Protein AF-A0A9N7UI93-F1 (afdb_monomer_lite)

Foldseek 3Di:
DVLVVLVVVLVVLVVCLDPVVVVVVVVVVVVVCVVVVHDDPVRPPDPPDPPDDDPPVCPPPDDPDDDDDPDDVVVVVNVVSNVVSVVVSVVSCVVPVVPVLLVQLVLCCDPVHPNPLVLVSVLSVCVVVVVPDDNVVSNVVSVVVVVVVVVVVVVDPDDDDDVVVVVVVVVVCVVVVPDPPPDDDDDDDD

Radius of gyration: 32.62 Å; chains: 1; bounding box: 68×48×114 Å

pLDDT: mean 74.88, std 15.25, range [38.66, 95.06]

Sequence (190 aa):
MASNLIRSTKAQLEKMRSDKEYQDTLSRAKAFSTELGLPSSDTAPLRPARARSVSKALAGFIVGSSSGQRQTGDDQEKRLYFETLDRFISELDRRFTDNDELLNAIQAFDCSSPHFMDVVKMEQFAQLYDELIDTTLLSSQCHTAKAFLELEMKEDVEEEKNIMLALTRLKTMSVAFSESQDLPADHHER

Secondary structure (DSSP, 8-state):
-HHHHHHHHHHHHHHHSSHHHHHHHHHHHHHHHHHTTPPPTTTS--PPPPP-PPPGGGTTS-----TT-PPPHHHHHHHHHHHHHHHHHHHHHHHHTS-HHHHHHHTTT-TTSTTTT-HHHHHHHHHTTTTT--HHHHHHHHHHHHHHHHHHHHH-SSS---HHHHHHHHHHTGGGSS----PPP-----

Structure (mmCIF, N/CA/C/O backbone):
data_AF-A0A9N7UI93-F1
#
_entry.id   AF-A0A9N7UI93-F1
#
loop_
_atom_site.group_PDB
_atom_site.id
_atom_site.type_symbol
_atom_site.label_atom_id
_atom_site.label_alt_id
_atom_site.label_comp_id
_atom_site.label_asym_id
_atom_site.label_entity_id
_atom_site.label_seq_id
_atom_site.pdbx_PDB_ins_code
_atom_site.Cartn_x
_atom_site.Cartn_y
_atom_site.Cartn_z
_atom_site.occupancy
_atom_site.B_iso_or_equiv
_atom_site.auth_seq_id
_atom_site.auth_comp_id
_atom_site.auth_asym_id
_atom_site.auth_atom_id
_atom_site.pdbx_PDB_model_num
ATOM 1 N N . MET A 1 1 ? -0.613 4.690 16.195 1.00 58.19 1 MET A N 1
ATOM 2 C CA . MET A 1 1 ? 0.731 4.879 15.560 1.00 58.19 1 MET A CA 1
ATOM 3 C C . MET A 1 1 ? 0.945 4.154 14.211 1.00 58.19 1 MET A C 1
ATOM 5 O O . MET A 1 1 ? 1.480 4.768 13.293 1.00 58.19 1 MET A O 1
ATOM 9 N N . ALA A 1 2 ? 0.553 2.880 14.053 1.00 65.62 2 ALA A N 1
ATOM 10 C CA . ALA A 1 2 ? 0.852 2.077 12.851 1.00 65.62 2 ALA A CA 1
ATOM 11 C C . ALA A 1 2 ? 0.195 2.577 11.543 1.00 65.62 2 ALA A C 1
ATOM 13 O O . ALA A 1 2 ? 0.816 2.540 10.484 1.00 65.62 2 ALA A O 1
ATOM 14 N N . SER A 1 3 ? -1.026 3.115 11.612 1.00 70.81 3 SER A N 1
ATOM 15 C CA . SER A 1 3 ? -1.736 3.682 10.453 1.00 70.81 3 SER A CA 1
ATOM 16 C C . SER A 1 3 ? -1.005 4.879 9.832 1.00 70.81 3 SER A C 1
ATOM 18 O O . SER A 1 3 ? -0.915 4.994 8.610 1.00 70.81 3 SER A O 1
ATOM 20 N N . ASN A 1 4 ? -0.425 5.748 10.664 1.00 78.56 4 ASN A N 1
ATOM 21 C CA . ASN A 1 4 ? 0.356 6.900 10.210 1.00 78.56 4 ASN A CA 1
ATOM 22 C C . ASN A 1 4 ? 1.651 6.468 9.520 1.00 78.56 4 ASN A C 1
ATOM 24 O O . ASN A 1 4 ? 2.049 7.079 8.530 1.00 78.56 4 ASN A O 1
ATOM 28 N N . LEU A 1 5 ? 2.281 5.396 10.010 1.00 84.44 5 LEU A N 1
ATOM 29 C CA . LEU A 1 5 ? 3.461 4.822 9.375 1.00 84.44 5 LEU A CA 1
ATOM 30 C C . LEU A 1 5 ? 3.124 4.309 7.971 1.00 84.44 5 LEU A C 1
ATOM 32 O O . LEU A 1 5 ? 3.792 4.694 7.020 1.00 84.44 5 LEU A O 1
ATOM 36 N N . ILE A 1 6 ? 2.043 3.535 7.826 1.00 84.31 6 ILE A N 1
ATOM 37 C CA . ILE A 1 6 ? 1.585 3.008 6.529 1.00 84.31 6 ILE A CA 1
ATOM 38 C C . ILE A 1 6 ? 1.304 4.146 5.538 1.00 84.31 6 ILE A C 1
ATOM 40 O O . ILE A 1 6 ? 1.771 4.105 4.399 1.00 84.31 6 ILE A O 1
ATOM 44 N N . ARG A 1 7 ? 0.598 5.196 5.980 1.00 83.56 7 ARG A N 1
ATOM 45 C CA . ARG A 1 7 ? 0.308 6.382 5.155 1.00 83.56 7 ARG A CA 1
ATOM 46 C C . ARG A 1 7 ? 1.584 7.109 4.729 1.00 83.56 7 ARG A C 1
ATOM 48 O O . ARG A 1 7 ? 1.712 7.478 3.565 1.00 83.56 7 ARG A O 1
ATOM 55 N N . SER A 1 8 ? 2.537 7.274 5.646 1.00 89.50 8 SER A N 1
ATOM 56 C CA . SER A 1 8 ? 3.836 7.891 5.357 1.00 89.50 8 SER A CA 1
ATOM 57 C C . SER A 1 8 ? 4.648 7.067 4.351 1.00 89.50 8 SER A C 1
ATOM 59 O O . SER A 1 8 ? 5.147 7.604 3.363 1.00 89.50 8 SER A O 1
ATOM 61 N N . THR A 1 9 ? 4.713 5.745 4.538 1.00 91.38 9 THR A N 1
ATOM 62 C CA . THR A 1 9 ? 5.396 4.827 3.617 1.00 91.38 9 THR A CA 1
ATOM 63 C C . THR A 1 9 ? 4.768 4.855 2.226 1.00 91.38 9 THR A C 1
ATOM 65 O O . THR A 1 9 ? 5.495 4.932 1.237 1.00 91.38 9 THR A O 1
ATOM 68 N N . LYS A 1 10 ? 3.432 4.858 2.131 1.00 91.56 10 LYS A N 1
ATOM 69 C CA . LYS A 1 10 ? 2.727 5.001 0.851 1.00 91.56 10 LYS A CA 1
ATOM 70 C C . LYS A 1 10 ? 3.102 6.311 0.153 1.00 91.56 10 LYS A C 1
ATOM 72 O O . LYS A 1 10 ? 3.530 6.279 -0.996 1.00 91.56 10 LYS A O 1
ATOM 77 N N . ALA A 1 11 ? 3.030 7.439 0.861 1.00 92.00 11 ALA A N 1
ATOM 78 C CA . ALA A 1 11 ? 3.384 8.747 0.306 1.00 92.00 11 ALA A CA 1
ATOM 79 C C . ALA A 1 11 ? 4.848 8.804 -0.172 1.00 92.00 11 ALA A C 1
ATOM 81 O O . ALA A 1 11 ? 5.165 9.428 -1.186 1.00 92.00 11 ALA A O 1
ATOM 82 N N . GLN A 1 12 ? 5.758 8.125 0.532 1.00 94.38 12 GLN A N 1
ATOM 83 C CA . GLN A 1 12 ? 7.150 8.013 0.109 1.00 94.38 12 GLN A CA 1
ATOM 84 C C . GLN A 1 12 ? 7.297 7.200 -1.186 1.00 94.38 12 GLN A C 1
ATOM 86 O O . GLN A 1 12 ? 8.027 7.628 -2.079 1.00 94.38 12 GLN A O 1
ATOM 91 N N . LEU A 1 13 ? 6.599 6.069 -1.317 1.00 93.50 13 LEU A N 1
ATOM 92 C CA . LEU A 1 13 ? 6.611 5.258 -2.541 1.00 93.50 13 LEU A CA 1
ATOM 93 C C . LEU A 1 13 ? 6.019 6.018 -3.736 1.00 93.50 13 LEU A C 1
ATOM 95 O O . LEU A 1 13 ? 6.573 5.970 -4.833 1.00 93.50 13 LEU A O 1
ATOM 99 N N . GLU A 1 14 ? 4.949 6.782 -3.519 1.00 93.38 14 GLU A N 1
ATOM 100 C CA . GLU A 1 14 ? 4.367 7.661 -4.539 1.00 93.38 14 GLU A CA 1
ATOM 101 C C . GLU A 1 14 ? 5.346 8.758 -4.972 1.00 93.38 14 GLU A C 1
ATOM 103 O O . GLU A 1 14 ? 5.490 9.028 -6.163 1.00 93.38 14 GLU A O 1
ATOM 108 N N . LYS A 1 15 ? 6.090 9.351 -4.030 1.00 94.75 15 LYS A N 1
ATOM 109 C CA . LYS A 1 15 ? 7.145 10.324 -4.347 1.00 94.75 15 LYS A CA 1
ATOM 110 C C . LYS A 1 15 ? 8.267 9.698 -5.186 1.00 94.75 15 LYS A C 1
ATOM 112 O O . LYS A 1 15 ? 8.751 10.322 -6.134 1.00 94.75 15 LYS A O 1
ATOM 117 N N . MET A 1 16 ? 8.669 8.471 -4.847 1.00 93.31 16 MET A N 1
ATOM 118 C CA . MET A 1 16 ? 9.682 7.709 -5.589 1.00 93.31 16 MET A CA 1
ATOM 119 C C . MET A 1 16 ? 9.246 7.403 -7.024 1.00 93.31 16 MET A C 1
ATOM 121 O O . MET A 1 16 ? 10.090 7.244 -7.904 1.00 93.31 16 MET A O 1
ATOM 125 N N . ARG A 1 17 ? 7.938 7.396 -7.297 1.00 92.25 17 ARG A N 1
ATOM 126 C CA . ARG A 1 17 ? 7.369 7.253 -8.639 1.00 92.25 17 ARG A CA 1
ATOM 127 C C . ARG A 1 17 ? 7.505 8.538 -9.470 1.00 92.25 17 ARG A C 1
ATOM 129 O O . ARG A 1 17 ? 6.541 9.049 -10.038 1.00 92.25 17 ARG A O 1
ATOM 136 N N . SER A 1 18 ? 8.720 9.069 -9.563 1.00 93.62 18 SER A N 1
ATOM 137 C CA . SER A 1 18 ? 9.061 10.203 -10.415 1.00 93.62 18 SER A CA 1
ATOM 138 C C . SER A 1 18 ? 10.347 9.936 -11.184 1.00 93.62 18 SER A C 1
ATOM 140 O O . SER A 1 18 ? 11.256 9.256 -10.708 1.00 93.62 18 SER A O 1
ATOM 142 N N . ASP A 1 19 ? 10.449 10.519 -12.377 1.00 91.56 19 ASP A N 1
ATOM 143 C CA . ASP A 1 19 ? 11.644 10.388 -13.213 1.00 91.56 19 ASP A CA 1
ATOM 144 C C . ASP A 1 19 ? 12.902 10.900 -12.505 1.00 91.56 19 ASP A C 1
ATOM 146 O O . ASP A 1 19 ? 13.981 10.339 -12.674 1.00 91.56 19 ASP A O 1
ATOM 150 N N . LYS A 1 20 ? 12.760 11.932 -11.666 1.00 93.62 20 LYS A N 1
ATOM 151 C CA . LYS A 1 20 ? 13.858 12.481 -10.869 1.00 93.62 20 LYS A CA 1
ATOM 152 C C . LYS A 1 20 ? 14.394 11.462 -9.861 1.00 93.62 20 LYS A C 1
ATOM 154 O O . LYS A 1 20 ? 15.602 11.256 -9.797 1.00 93.62 20 LYS A O 1
ATOM 159 N N . GLU A 1 21 ? 13.511 10.842 -9.083 1.00 93.94 21 GLU A N 1
ATOM 160 C CA . GLU A 1 21 ? 13.892 9.863 -8.054 1.00 93.94 21 GLU A CA 1
ATOM 161 C C . GLU A 1 21 ? 14.425 8.567 -8.679 1.00 93.94 21 GLU A C 1
ATOM 163 O O . GLU A 1 21 ? 15.366 7.965 -8.157 1.00 93.94 21 GLU A O 1
ATOM 168 N N . TYR A 1 22 ? 13.896 8.174 -9.843 1.00 93.69 22 TYR A N 1
ATOM 169 C CA . TYR A 1 22 ? 14.459 7.083 -10.637 1.00 93.69 22 TYR A CA 1
ATOM 170 C C . TYR A 1 22 ? 15.913 7.370 -11.036 1.00 93.69 22 TYR A C 1
ATOM 172 O O . TYR A 1 22 ? 16.791 6.546 -10.782 1.00 93.69 22 TYR A O 1
ATOM 180 N N . GLN A 1 23 ? 16.188 8.549 -11.606 1.00 92.88 23 GLN A N 1
ATOM 181 C CA . GLN A 1 23 ? 17.544 8.922 -12.023 1.00 92.88 23 GLN A CA 1
ATOM 182 C C . GLN A 1 23 ? 18.511 9.011 -10.839 1.00 92.88 23 GLN A C 1
ATOM 184 O O . GLN A 1 23 ? 19.640 8.527 -10.928 1.00 92.88 23 GLN A O 1
ATOM 189 N N . ASP A 1 24 ? 18.065 9.563 -9.709 1.00 94.31 24 ASP A N 1
ATOM 190 C CA . ASP A 1 24 ? 18.856 9.589 -8.479 1.00 94.31 24 ASP A CA 1
ATOM 191 C C . ASP A 1 24 ? 19.195 8.168 -7.997 1.00 94.31 24 ASP A C 1
ATOM 193 O O . ASP A 1 24 ? 20.362 7.839 -7.774 1.00 94.31 24 ASP A O 1
ATOM 197 N N . THR A 1 25 ? 18.198 7.284 -7.933 1.00 91.88 25 THR A N 1
ATOM 198 C CA . THR A 1 25 ? 18.384 5.877 -7.547 1.00 91.88 25 THR A CA 1
ATOM 199 C C . THR A 1 25 ? 19.351 5.157 -8.490 1.00 91.88 25 THR A C 1
ATOM 201 O O . THR A 1 25 ? 20.255 4.458 -8.030 1.00 91.88 25 THR A O 1
ATOM 204 N N . LEU A 1 26 ? 19.211 5.365 -9.802 1.00 91.00 26 LEU A N 1
ATOM 205 C CA . LEU A 1 26 ? 20.092 4.787 -10.814 1.00 91.00 26 LEU A CA 1
ATOM 206 C C . LEU A 1 26 ? 21.531 5.294 -10.660 1.00 91.00 26 LEU A C 1
ATOM 208 O O . LEU A 1 26 ? 22.476 4.510 -10.736 1.00 91.00 26 LEU A O 1
ATOM 212 N N . SER A 1 27 ? 21.713 6.591 -10.408 1.00 91.44 27 SER A N 1
ATOM 213 C CA . SER A 1 27 ? 23.036 7.185 -10.189 1.00 91.44 27 SER A CA 1
ATOM 214 C C . SER A 1 27 ? 23.721 6.631 -8.936 1.00 91.44 27 SER A C 1
ATOM 216 O O . SER A 1 27 ? 24.895 6.264 -8.994 1.00 91.44 27 SER A O 1
ATOM 218 N N . ARG A 1 28 ? 22.974 6.464 -7.836 1.00 92.50 28 ARG A N 1
ATOM 219 C CA . ARG A 1 28 ? 23.468 5.840 -6.602 1.00 92.50 28 ARG A CA 1
ATOM 220 C C . ARG A 1 28 ? 23.842 4.378 -6.821 1.00 92.50 28 ARG A C 1
ATOM 222 O O . ARG A 1 28 ? 24.902 3.951 -6.372 1.00 92.50 28 ARG A O 1
ATOM 229 N N . ALA A 1 29 ? 23.024 3.628 -7.558 1.00 89.56 29 ALA A N 1
ATOM 230 C CA . ALA A 1 29 ? 23.319 2.240 -7.904 1.00 89.56 29 ALA A CA 1
ATOM 231 C C . ALA A 1 29 ? 24.593 2.116 -8.761 1.00 89.56 29 ALA A C 1
ATOM 233 O O . ALA A 1 29 ? 25.441 1.265 -8.490 1.00 89.56 29 ALA A O 1
ATOM 234 N N . LYS A 1 30 ? 24.775 3.003 -9.750 1.00 88.12 30 LYS A N 1
ATOM 235 C CA . LYS A 1 30 ? 25.998 3.071 -10.569 1.00 88.12 30 LYS A CA 1
ATOM 236 C C . LYS A 1 30 ? 27.232 3.419 -9.729 1.00 88.12 30 LYS A C 1
ATOM 238 O O . LYS A 1 30 ? 28.274 2.783 -9.895 1.00 88.12 30 LYS A O 1
ATOM 243 N N . ALA A 1 31 ? 27.118 4.377 -8.808 1.00 89.75 31 ALA A N 1
ATOM 244 C CA . ALA A 1 31 ? 28.207 4.743 -7.901 1.00 89.75 31 ALA A CA 1
ATOM 245 C C . ALA A 1 31 ? 28.621 3.562 -7.008 1.00 89.75 31 ALA A C 1
ATOM 247 O O . ALA A 1 31 ? 29.800 3.219 -6.954 1.00 89.75 31 ALA A O 1
ATOM 248 N N . PHE A 1 32 ? 27.645 2.876 -6.409 1.00 90.94 32 PHE A N 1
ATOM 249 C CA . PHE A 1 32 ? 27.871 1.700 -5.567 1.00 90.94 32 PHE A CA 1
ATOM 250 C C . PHE A 1 32 ? 28.515 0.535 -6.337 1.00 90.94 32 PHE A C 1
ATOM 252 O O . PHE A 1 32 ? 29.452 -0.104 -5.863 1.00 90.94 32 PHE A O 1
ATOM 259 N N . SER A 1 33 ? 28.063 0.288 -7.571 1.00 85.88 33 SER A N 1
ATOM 260 C CA . SER A 1 33 ? 28.672 -0.704 -8.466 1.00 85.88 33 SER A CA 1
ATOM 261 C C . SER A 1 33 ? 30.139 -0.383 -8.770 1.00 85.88 33 SER A C 1
ATOM 263 O O . SER A 1 33 ? 30.969 -1.289 -8.830 1.00 85.88 33 SER A O 1
ATOM 265 N N . THR A 1 34 ? 30.456 0.900 -8.959 1.00 85.75 34 THR A N 1
ATOM 266 C CA . THR A 1 34 ? 31.817 1.362 -9.263 1.00 85.75 34 THR A CA 1
ATOM 267 C C . THR A 1 34 ? 32.740 1.192 -8.057 1.00 85.75 34 THR A C 1
ATOM 269 O O . THR A 1 34 ? 33.868 0.732 -8.214 1.00 85.75 34 THR A O 1
ATOM 272 N N . GLU A 1 35 ? 32.255 1.501 -6.853 1.00 90.56 35 GLU A N 1
ATOM 273 C CA . GLU A 1 35 ? 32.988 1.308 -5.594 1.00 90.56 35 GLU A CA 1
ATOM 274 C C . GLU A 1 35 ? 33.360 -0.165 -5.361 1.00 90.56 35 GLU A C 1
ATOM 276 O O . GLU A 1 35 ? 34.478 -0.473 -4.955 1.00 90.56 35 GLU A O 1
ATOM 281 N N . LEU A 1 36 ? 32.455 -1.086 -5.700 1.00 88.62 36 LEU A N 1
ATOM 282 C CA . LEU A 1 36 ? 32.677 -2.531 -5.599 1.00 88.62 36 LEU A CA 1
ATOM 283 C C . LEU A 1 36 ? 33.510 -3.120 -6.751 1.00 88.62 36 LEU A C 1
ATOM 285 O O . LEU A 1 36 ? 33.741 -4.330 -6.780 1.00 88.62 36 LEU A O 1
ATOM 289 N N . GLY A 1 37 ? 33.943 -2.300 -7.713 1.00 82.56 37 GLY A N 1
ATOM 290 C CA . GLY A 1 37 ? 34.707 -2.752 -8.877 1.00 82.56 37 G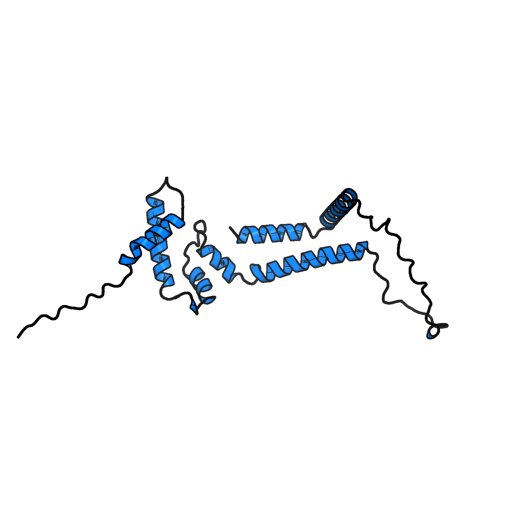LY A CA 1
ATOM 291 C C . GLY A 1 37 ? 33.926 -3.690 -9.804 1.00 82.56 37 GLY A C 1
ATOM 292 O O . GLY A 1 37 ? 34.530 -4.452 -10.561 1.00 82.56 37 GLY A O 1
ATOM 293 N N . LEU A 1 38 ? 32.590 -3.665 -9.746 1.00 80.56 38 LEU A N 1
ATOM 294 C CA . LEU A 1 38 ? 31.755 -4.442 -10.653 1.00 80.56 38 LEU A CA 1
ATOM 295 C C . LEU A 1 38 ? 31.804 -3.807 -12.051 1.00 80.56 38 LEU A C 1
ATOM 297 O O . LEU A 1 38 ? 31.727 -2.581 -12.171 1.00 80.56 38 LEU A O 1
ATOM 301 N N . PRO A 1 39 ? 31.921 -4.611 -13.121 1.00 69.50 39 PRO A N 1
ATOM 302 C CA . PRO A 1 39 ? 31.954 -4.085 -14.475 1.00 69.50 39 PRO A CA 1
ATOM 303 C C . PRO A 1 39 ? 30.634 -3.377 -14.785 1.00 69.50 39 PRO A C 1
ATOM 305 O O . PRO A 1 39 ? 29.566 -3.992 -14.767 1.00 69.50 39 PRO A O 1
ATOM 308 N N . SER A 1 40 ? 30.714 -2.083 -15.091 1.00 63.97 40 SER A N 1
ATOM 309 C CA . SER A 1 40 ? 29.601 -1.330 -15.662 1.00 63.97 40 SER A CA 1
ATOM 310 C C . SER A 1 40 ? 29.099 -2.051 -16.916 1.00 63.97 40 SER A C 1
ATOM 312 O O . SER A 1 40 ? 29.896 -2.590 -17.685 1.00 63.97 40 SER A O 1
ATOM 314 N N . SER A 1 41 ? 27.786 -2.050 -17.168 1.00 61.31 41 SER A N 1
ATOM 315 C CA . SER A 1 41 ? 27.216 -2.689 -18.370 1.00 61.31 41 SER A CA 1
ATOM 316 C C . SER A 1 41 ? 27.861 -2.200 -19.681 1.00 61.31 41 SER A C 1
ATOM 318 O O . SER A 1 41 ? 27.803 -2.910 -20.683 1.00 61.31 41 SER A O 1
ATOM 320 N N . ASP A 1 42 ? 28.498 -1.026 -19.668 1.00 57.94 42 ASP A N 1
ATOM 321 C CA . ASP A 1 42 ? 29.225 -0.439 -20.798 1.00 57.94 42 ASP A CA 1
ATOM 322 C C . ASP A 1 42 ? 30.606 -1.075 -21.058 1.00 57.94 42 ASP A C 1
ATOM 324 O O . ASP A 1 42 ? 31.132 -0.968 -22.164 1.00 57.94 42 ASP A O 1
ATOM 328 N N . THR A 1 43 ? 31.208 -1.742 -20.066 1.00 52.78 43 THR A N 1
ATOM 329 C CA . THR A 1 43 ? 32.542 -2.368 -20.164 1.00 52.78 43 THR A CA 1
ATOM 330 C C . THR A 1 43 ? 32.501 -3.893 -20.188 1.00 52.78 43 THR A C 1
ATOM 332 O O . THR A 1 43 ? 33.510 -4.531 -20.498 1.00 52.78 43 THR A O 1
ATOM 335 N N . ALA A 1 44 ? 31.344 -4.499 -19.911 1.00 57.03 44 ALA A N 1
ATOM 336 C CA . ALA A 1 44 ? 31.155 -5.927 -20.106 1.00 57.03 44 ALA A CA 1
ATOM 337 C C . ALA A 1 44 ? 31.329 -6.262 -21.601 1.00 57.03 44 ALA A C 1
ATOM 339 O O . ALA A 1 44 ? 30.704 -5.611 -22.442 1.00 57.03 44 ALA A O 1
ATOM 340 N N . PRO A 1 45 ? 32.141 -7.272 -21.974 1.00 53.00 45 PRO A N 1
ATOM 341 C CA . PRO A 1 45 ? 32.232 -7.694 -23.362 1.00 53.00 45 PRO A CA 1
ATOM 342 C C . PRO A 1 45 ? 30.837 -8.123 -23.810 1.00 53.00 45 PRO A C 1
ATOM 344 O O . PRO A 1 45 ? 30.324 -9.163 -23.386 1.00 53.00 45 PRO A O 1
ATOM 347 N N . LEU A 1 46 ? 30.204 -7.291 -24.645 1.00 60.66 46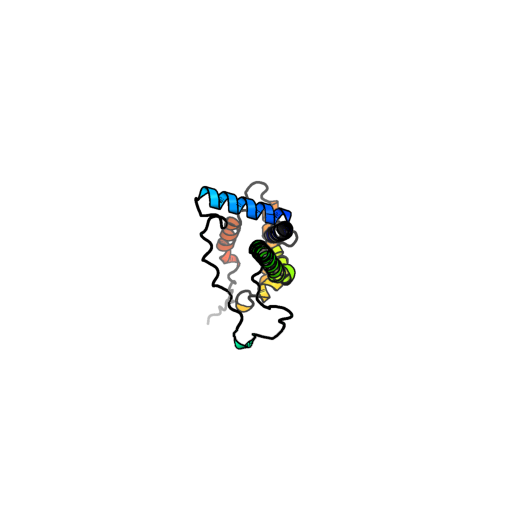 LEU A N 1
ATOM 348 C CA . LEU A 1 46 ? 28.934 -7.608 -25.275 1.00 60.66 46 LEU A CA 1
ATOM 349 C C . LEU A 1 46 ? 29.126 -8.956 -25.953 1.00 60.66 46 LEU A C 1
ATOM 351 O O . LEU A 1 46 ? 29.904 -9.077 -26.903 1.00 60.66 46 LEU A O 1
ATOM 355 N N . ARG A 1 47 ? 28.448 -9.987 -25.436 1.00 64.50 47 ARG A N 1
ATOM 356 C CA . ARG A 1 47 ? 28.421 -11.296 -26.081 1.00 64.50 47 ARG A CA 1
ATOM 357 C C . ARG A 1 47 ? 28.113 -11.036 -27.556 1.00 64.50 47 ARG A C 1
ATOM 359 O O . ARG A 1 47 ? 27.080 -10.410 -27.813 1.00 64.50 47 ARG A O 1
ATOM 366 N N . PRO A 1 48 ? 28.974 -11.461 -28.500 1.00 66.81 48 PRO A N 1
ATOM 367 C CA . PRO A 1 48 ? 28.803 -11.112 -29.898 1.00 66.81 48 PRO A CA 1
ATOM 368 C C . PRO A 1 48 ? 27.386 -11.488 -30.305 1.00 66.81 48 PRO A C 1
ATOM 370 O O . PRO A 1 48 ? 26.956 -12.636 -30.129 1.00 66.81 48 PRO A O 1
ATOM 373 N N . ALA A 1 49 ? 26.628 -10.481 -30.743 1.00 65.62 49 ALA A N 1
ATOM 374 C CA . ALA A 1 49 ? 25.260 -10.685 -31.170 1.00 65.62 49 ALA A CA 1
ATOM 375 C C . ALA A 1 49 ? 25.291 -11.768 -32.250 1.00 65.62 49 ALA A C 1
ATOM 377 O O . ALA A 1 49 ? 26.063 -11.671 -33.205 1.00 65.62 49 ALA A O 1
ATOM 378 N N . ARG A 1 50 ? 24.495 -12.833 -32.082 1.00 71.31 50 ARG A N 1
ATOM 379 C CA . ARG A 1 50 ? 24.399 -13.869 -33.116 1.00 71.31 50 ARG A CA 1
ATOM 380 C C . ARG A 1 50 ? 24.063 -13.177 -34.432 1.00 71.31 50 ARG A C 1
ATOM 382 O O . ARG A 1 50 ? 23.109 -12.397 -34.476 1.00 71.31 50 ARG A O 1
ATOM 389 N N . ALA A 1 51 ? 24.846 -13.463 -35.471 1.00 70.50 51 ALA A N 1
ATOM 390 C CA . ALA A 1 51 ? 24.601 -12.936 -36.803 1.00 70.50 51 ALA A CA 1
ATOM 391 C C . ALA A 1 51 ? 23.146 -13.227 -37.184 1.00 70.50 51 ALA A C 1
ATOM 393 O O . ALA A 1 51 ? 22.699 -14.378 -37.173 1.00 70.50 51 ALA A O 1
ATOM 394 N N . ARG A 1 52 ? 22.382 -12.167 -37.447 1.00 70.00 52 ARG A N 1
ATOM 395 C CA . ARG A 1 52 ? 20.981 -12.294 -37.836 1.00 70.00 52 ARG A CA 1
ATOM 396 C C . ARG A 1 52 ? 20.949 -12.710 -39.301 1.00 70.00 52 ARG A C 1
ATOM 39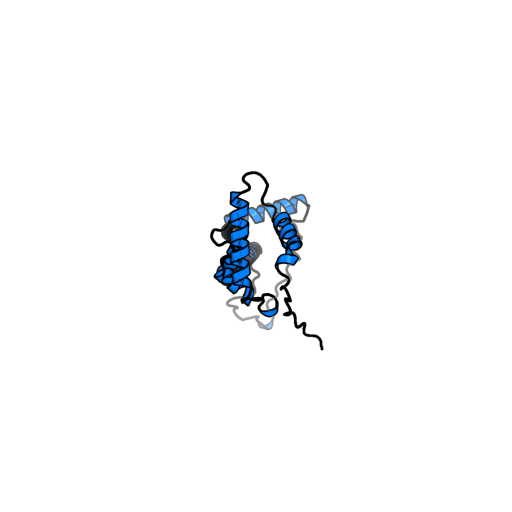8 O O . ARG A 1 52 ? 21.219 -11.901 -40.179 1.00 70.00 52 ARG A O 1
ATOM 405 N N . SER A 1 53 ? 20.635 -13.975 -39.555 1.00 70.81 53 SER A N 1
ATOM 406 C CA . SER A 1 53 ? 20.266 -14.444 -40.889 1.00 70.81 53 SER A CA 1
ATOM 407 C C . SER A 1 53 ? 18.769 -14.256 -41.060 1.00 70.81 53 SER A C 1
ATOM 409 O O . SER A 1 53 ? 17.991 -14.729 -40.230 1.00 70.81 53 SER A O 1
ATOM 411 N N . VAL A 1 54 ? 18.353 -13.624 -42.156 1.00 70.44 54 VAL A N 1
ATOM 412 C CA . VAL A 1 54 ? 16.962 -13.731 -42.606 1.00 70.44 54 VAL A CA 1
ATOM 413 C C . VAL A 1 54 ? 16.692 -15.209 -42.889 1.00 70.44 54 VAL A C 1
ATOM 415 O O . VAL A 1 54 ? 17.571 -15.933 -43.371 1.00 70.44 54 VAL A O 1
ATOM 418 N N . SER A 1 55 ? 15.506 -15.690 -42.522 1.00 77.75 55 SER A N 1
ATOM 419 C CA . SER A 1 55 ? 15.106 -17.056 -42.851 1.00 77.75 55 SER A CA 1
ATOM 420 C C . SER A 1 55 ? 15.147 -17.222 -44.375 1.00 77.75 55 SER A C 1
ATOM 422 O O . SER A 1 55 ? 14.649 -16.368 -45.109 1.00 77.75 55 SER A O 1
ATOM 424 N N . LYS A 1 56 ? 15.721 -18.329 -44.863 1.00 81.06 56 LYS A N 1
ATOM 425 C CA . LYS A 1 56 ? 15.749 -18.629 -46.306 1.00 81.06 56 LYS A CA 1
ATOM 426 C C . LYS A 1 56 ? 14.340 -18.718 -46.904 1.00 81.06 56 LYS A C 1
ATOM 428 O O . LYS A 1 56 ? 14.171 -18.433 -48.080 1.00 81.06 56 LYS A O 1
ATOM 433 N N . ALA A 1 57 ? 13.339 -19.058 -46.090 1.00 79.25 57 ALA A N 1
ATOM 434 C CA . ALA A 1 57 ? 11.935 -19.096 -46.494 1.00 79.25 57 ALA A CA 1
ATOM 435 C C . ALA A 1 57 ? 11.302 -17.700 -46.662 1.00 79.25 57 ALA A C 1
ATOM 437 O O . ALA A 1 57 ? 10.252 -17.589 -47.281 1.00 79.25 57 ALA A O 1
ATOM 438 N N . LEU A 1 58 ? 11.926 -16.643 -46.131 1.00 74.75 58 LEU A N 1
ATOM 439 C CA . LEU A 1 58 ? 11.474 -15.253 -46.275 1.00 74.75 58 LEU A CA 1
ATOM 440 C C . LEU A 1 58 ? 12.288 -14.474 -47.323 1.00 74.75 58 LEU A C 1
ATOM 442 O O . LEU A 1 58 ? 12.071 -13.277 -47.509 1.00 74.75 58 LEU A O 1
ATOM 446 N N . ALA A 1 59 ? 13.223 -15.132 -48.016 1.00 77.19 59 ALA A N 1
ATOM 447 C CA . ALA A 1 59 ? 13.985 -14.516 -49.094 1.00 77.19 59 ALA A CA 1
ATOM 448 C C . ALA A 1 59 ? 13.050 -14.191 -50.276 1.00 77.19 59 ALA A C 1
ATOM 450 O O . ALA A 1 59 ? 12.478 -15.094 -50.879 1.00 77.19 59 ALA A O 1
ATOM 451 N N . GLY A 1 60 ? 12.887 -12.901 -50.589 1.00 79.56 60 GLY A N 1
ATOM 452 C CA . GLY A 1 60 ? 12.018 -12.412 -51.672 1.00 79.56 60 GLY A CA 1
ATOM 453 C C . GLY A 1 60 ? 10.698 -11.776 -51.219 1.00 79.56 60 GLY A C 1
ATOM 454 O O . GLY A 1 60 ? 9.964 -11.261 -52.058 1.00 79.56 60 GLY A O 1
ATOM 455 N N . PHE A 1 61 ? 10.408 -11.756 -49.916 1.00 82.19 61 PHE A N 1
ATOM 456 C CA . PHE A 1 61 ? 9.232 -11.083 -49.354 1.00 82.19 61 PHE A CA 1
ATOM 457 C C . PHE A 1 61 ? 9.620 -9.780 -48.641 1.00 82.19 61 PHE A C 1
ATOM 459 O O . PHE A 1 61 ? 10.694 -9.681 -48.046 1.00 82.19 61 PHE A O 1
ATOM 466 N N . ILE A 1 62 ? 8.731 -8.780 -48.666 1.00 79.50 62 ILE A N 1
ATOM 467 C CA . ILE A 1 62 ? 8.892 -7.542 -47.889 1.00 79.50 62 ILE A CA 1
ATOM 468 C C . ILE A 1 62 ? 8.368 -7.791 -46.475 1.00 79.50 62 ILE A C 1
ATOM 470 O O . ILE A 1 62 ? 7.183 -8.053 -46.275 1.00 79.50 62 ILE A O 1
ATOM 474 N N . VAL A 1 63 ? 9.250 -7.695 -45.483 1.00 73.88 63 VAL A N 1
ATOM 475 C CA . VAL A 1 63 ? 8.867 -7.738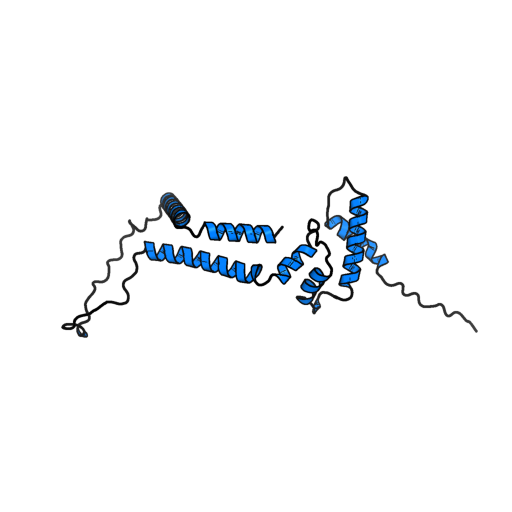 -44.068 1.00 73.88 63 VAL A CA 1
ATOM 476 C C . VAL A 1 63 ? 8.468 -6.326 -43.638 1.00 73.88 63 VAL A C 1
ATOM 478 O O . VAL A 1 63 ? 9.314 -5.440 -43.583 1.00 73.88 63 VAL A O 1
ATOM 481 N N . GLY A 1 64 ? 7.180 -6.112 -43.349 1.00 70.69 64 GLY A N 1
ATOM 482 C CA . GLY A 1 64 ? 6.645 -4.797 -42.964 1.00 70.69 64 GLY A CA 1
ATOM 483 C C . GLY A 1 64 ? 7.043 -4.334 -41.557 1.00 70.69 64 GLY A C 1
ATOM 484 O O . GLY A 1 64 ? 7.176 -3.139 -41.317 1.00 70.69 64 GLY A O 1
ATOM 485 N N . SER A 1 65 ? 7.266 -5.264 -40.626 1.00 64.81 65 SER A N 1
ATOM 486 C CA . SER A 1 65 ? 7.814 -4.989 -39.294 1.00 64.81 65 SER A CA 1
ATOM 487 C C . SER A 1 65 ? 8.309 -6.281 -38.640 1.00 64.81 65 SER A C 1
ATOM 489 O O . SER A 1 65 ? 7.833 -7.375 -38.948 1.00 64.81 65 SER A O 1
ATOM 491 N N . SER A 1 66 ? 9.286 -6.176 -37.737 1.00 67.81 66 SER A N 1
ATOM 492 C CA . SER A 1 66 ? 9.732 -7.302 -36.914 1.00 67.81 66 SER A CA 1
ATOM 493 C C . SER A 1 66 ? 9.168 -7.179 -35.502 1.00 67.81 66 SER A C 1
ATOM 495 O O . SER A 1 66 ? 9.456 -6.203 -34.812 1.00 67.81 66 SER A O 1
ATOM 497 N N . SER A 1 67 ? 8.425 -8.185 -35.042 1.00 59.53 67 SER A N 1
ATOM 498 C CA . SER A 1 67 ? 8.091 -8.324 -33.622 1.00 59.53 67 SER A CA 1
ATOM 499 C C . SER A 1 67 ? 9.258 -8.995 -32.889 1.00 59.53 67 SER A C 1
ATOM 501 O O . SER A 1 67 ? 9.807 -9.981 -33.379 1.00 59.53 67 SER A O 1
ATOM 503 N N . GLY A 1 68 ? 9.673 -8.450 -31.741 1.00 57.22 68 GLY A N 1
ATOM 504 C CA . GLY A 1 68 ? 10.749 -9.022 -30.913 1.00 57.22 68 GLY A CA 1
ATOM 505 C C . GLY A 1 68 ? 12.062 -8.231 -30.873 1.00 57.22 68 GLY A C 1
ATOM 506 O O . GLY A 1 68 ? 13.088 -8.757 -30.435 1.00 57.22 68 GLY A O 1
ATOM 507 N N . GLN A 1 69 ? 12.064 -6.968 -31.304 1.00 57.75 69 GLN A N 1
ATOM 508 C CA . GLN A 1 69 ? 13.191 -6.074 -31.044 1.00 57.75 69 GLN A CA 1
ATOM 509 C C . GLN A 1 69 ? 13.313 -5.880 -29.524 1.00 57.75 69 GLN A C 1
ATOM 511 O O . GLN A 1 69 ? 12.390 -5.375 -28.888 1.00 57.75 69 GLN A O 1
ATOM 516 N N . ARG A 1 70 ? 14.428 -6.338 -28.930 1.00 57.78 70 ARG A N 1
ATOM 517 C CA . ARG A 1 70 ? 14.744 -6.058 -27.522 1.00 57.78 70 ARG A CA 1
ATOM 518 C C . ARG A 1 70 ? 14.705 -4.546 -27.335 1.00 57.78 70 ARG A C 1
ATOM 520 O O . ARG A 1 70 ? 15.452 -3.843 -28.015 1.00 57.78 70 ARG A O 1
ATOM 527 N N . GLN A 1 71 ? 13.829 -4.082 -26.449 1.00 55.09 71 GLN A N 1
ATOM 528 C CA . GLN A 1 71 ? 13.879 -2.708 -25.974 1.00 55.09 71 GLN A CA 1
ATOM 529 C C . GLN A 1 71 ? 15.275 -2.466 -25.395 1.00 55.09 71 GLN A C 1
ATOM 531 O O . GLN A 1 71 ? 15.868 -3.351 -24.773 1.00 55.09 71 GLN A O 1
ATOM 536 N N . THR A 1 72 ? 15.840 -1.311 -25.714 1.00 57.28 72 THR A N 1
ATOM 537 C CA . THR A 1 72 ? 17.124 -0.846 -25.193 1.00 57.28 72 THR A CA 1
ATOM 538 C C . THR A 1 72 ? 17.081 -0.852 -23.662 1.00 57.28 72 THR A C 1
ATOM 540 O O . THR A 1 72 ? 16.059 -0.494 -23.083 1.00 57.28 72 THR A O 1
ATOM 543 N N . GLY A 1 73 ? 18.157 -1.317 -23.013 1.00 61.12 73 GLY A N 1
ATOM 544 C CA . GLY A 1 73 ? 18.155 -1.703 -21.590 1.00 61.12 73 GLY A CA 1
ATOM 545 C C . GLY A 1 73 ? 17.624 -0.641 -20.620 1.00 61.12 73 GLY A C 1
ATOM 546 O O . GLY A 1 73 ? 16.923 -0.989 -19.677 1.00 61.12 73 GLY A O 1
ATOM 547 N N . ASP A 1 74 ? 17.857 0.639 -20.915 1.00 66.12 74 ASP A N 1
ATOM 548 C CA . ASP A 1 74 ? 17.447 1.770 -20.069 1.00 66.12 74 ASP A CA 1
ATOM 549 C C . ASP A 1 74 ? 15.912 1.892 -19.934 1.00 66.12 74 ASP A C 1
ATOM 551 O O . ASP A 1 74 ? 15.373 2.035 -18.836 1.00 66.12 74 ASP A O 1
ATOM 555 N N . ASP A 1 75 ? 15.171 1.707 -21.034 1.00 74.38 75 ASP A N 1
ATOM 556 C CA . ASP A 1 75 ? 13.700 1.758 -21.017 1.00 74.38 75 ASP A CA 1
ATOM 557 C C . ASP A 1 75 ? 13.090 0.561 -20.278 1.00 74.38 75 ASP A C 1
ATOM 559 O O . ASP A 1 75 ? 12.018 0.667 -19.675 1.00 74.38 75 ASP A O 1
ATOM 563 N N . GLN A 1 76 ? 13.761 -0.592 -20.322 1.00 81.12 76 GLN A N 1
ATOM 564 C CA . GLN A 1 76 ? 13.307 -1.797 -19.637 1.00 81.12 76 GLN A CA 1
ATOM 565 C C . GLN A 1 76 ? 13.518 -1.689 -18.121 1.00 81.12 76 GLN A C 1
ATOM 567 O O . GLN A 1 76 ? 12.622 -2.045 -17.355 1.00 81.12 76 GLN A O 1
ATOM 572 N N . GLU A 1 77 ? 14.665 -1.171 -17.683 1.00 84.56 77 GLU A N 1
ATOM 573 C CA . GLU A 1 77 ? 14.967 -0.947 -16.265 1.00 84.56 77 GLU A CA 1
ATOM 574 C C . GLU A 1 77 ? 14.018 0.081 -15.645 1.00 84.56 77 GLU A C 1
ATOM 576 O O . GLU A 1 77 ? 13.456 -0.159 -14.574 1.00 84.56 77 GLU A O 1
ATOM 581 N N . LYS A 1 78 ? 13.760 1.188 -16.352 1.00 89.06 78 LYS A N 1
ATOM 582 C CA . LYS A 1 78 ? 12.795 2.208 -15.922 1.00 89.06 78 LYS A CA 1
ATOM 583 C C . LYS A 1 78 ? 11.377 1.647 -15.794 1.00 89.06 78 LYS A C 1
ATOM 585 O O . LYS A 1 78 ? 10.681 1.940 -14.822 1.00 89.06 78 LYS A O 1
ATOM 590 N N . ARG A 1 79 ? 10.946 0.804 -16.741 1.00 88.44 79 ARG A N 1
ATOM 591 C CA . ARG A 1 79 ? 9.643 0.118 -16.666 1.00 88.44 79 ARG A CA 1
ATOM 592 C C . ARG A 1 79 ? 9.550 -0.802 -15.455 1.00 88.44 79 ARG A C 1
ATOM 594 O O . ARG A 1 79 ? 8.583 -0.692 -14.713 1.00 88.44 79 ARG A O 1
ATOM 601 N N . LEU A 1 80 ? 10.554 -1.651 -15.232 1.00 90.19 80 LEU A N 1
ATOM 602 C CA . LEU A 1 80 ? 10.588 -2.566 -14.084 1.00 90.19 80 LEU A CA 1
ATOM 603 C C . LEU A 1 80 ? 10.571 -1.813 -12.749 1.00 90.19 80 LEU A C 1
ATOM 605 O O . LEU A 1 80 ? 9.890 -2.234 -11.813 1.00 90.19 80 LEU A O 1
ATOM 609 N N . TYR A 1 81 ? 11.288 -0.691 -12.667 1.00 93.12 81 TYR A N 1
ATOM 610 C CA . TYR A 1 81 ? 11.292 0.172 -11.490 1.00 93.12 81 TYR A CA 1
ATOM 611 C C . TYR A 1 81 ? 9.883 0.680 -11.157 1.00 93.12 81 TYR A C 1
ATOM 613 O O . TYR A 1 81 ? 9.400 0.470 -10.043 1.00 93.12 81 TYR A O 1
ATOM 621 N N . PHE A 1 82 ? 9.194 1.293 -12.124 1.00 94.31 82 PHE A N 1
ATOM 622 C CA . PHE A 1 82 ? 7.847 1.813 -11.887 1.00 94.31 82 PHE A CA 1
ATOM 623 C C . PHE A 1 82 ? 6.808 0.716 -11.686 1.00 94.31 82 PHE A C 1
ATOM 625 O O . PHE A 1 82 ? 5.972 0.850 -10.801 1.00 94.31 82 PHE A O 1
ATOM 632 N N . GLU A 1 83 ? 6.889 -0.391 -12.425 1.00 94.62 83 GLU A N 1
ATOM 633 C CA . GLU A 1 83 ? 5.999 -1.541 -12.235 1.00 94.62 83 GLU A CA 1
ATOM 634 C C . GLU A 1 83 ? 6.114 -2.105 -10.812 1.00 94.62 83 GLU A C 1
ATOM 636 O O . GLU A 1 83 ? 5.112 -2.443 -10.180 1.00 94.62 83 GLU A O 1
ATOM 641 N N . THR A 1 84 ? 7.334 -2.152 -10.273 1.00 94.31 84 THR A N 1
ATOM 642 C CA . THR A 1 84 ? 7.569 -2.587 -8.895 1.00 94.31 84 THR A CA 1
ATOM 643 C C . THR A 1 84 ? 6.910 -1.634 -7.901 1.00 94.31 84 THR A C 1
ATOM 645 O O . THR A 1 84 ? 6.180 -2.091 -7.021 1.00 94.31 84 THR A O 1
ATOM 648 N N . LEU A 1 85 ? 7.118 -0.320 -8.046 1.00 95.06 85 LEU A N 1
ATOM 649 C CA . LEU A 1 85 ? 6.483 0.680 -7.180 1.00 95.06 85 LEU A CA 1
ATOM 650 C C . LEU A 1 85 ? 4.954 0.605 -7.251 1.00 95.06 85 LEU A C 1
ATOM 652 O O . LEU A 1 85 ? 4.300 0.556 -6.211 1.00 95.06 85 LEU A O 1
ATOM 656 N N . ASP A 1 86 ? 4.398 0.516 -8.457 1.00 94.31 86 ASP A N 1
ATOM 657 C CA . ASP A 1 86 ? 2.956 0.441 -8.691 1.00 94.31 86 ASP A CA 1
ATOM 658 C C . ASP A 1 86 ? 2.354 -0.809 -8.035 1.00 94.31 86 ASP A C 1
ATOM 660 O O . ASP A 1 86 ? 1.296 -0.739 -7.404 1.00 94.31 86 ASP A O 1
ATOM 664 N N . ARG A 1 87 ? 3.061 -1.946 -8.086 1.00 94.75 87 ARG A N 1
ATOM 665 C CA . ARG A 1 87 ? 2.650 -3.172 -7.392 1.00 94.75 87 ARG A CA 1
ATOM 666 C C . ARG A 1 87 ? 2.661 -3.015 -5.871 1.00 94.75 87 ARG A C 1
ATOM 668 O O . ARG A 1 87 ? 1.733 -3.484 -5.215 1.00 94.75 87 ARG A O 1
ATOM 675 N N . PHE A 1 88 ? 3.684 -2.376 -5.305 1.00 93.38 88 PHE A N 1
ATOM 676 C CA . PHE A 1 88 ? 3.748 -2.134 -3.860 1.00 93.38 88 PHE A CA 1
ATOM 677 C C . PHE A 1 88 ? 2.644 -1.190 -3.390 1.00 93.38 88 PHE A C 1
ATOM 679 O O . PHE A 1 88 ? 1.985 -1.485 -2.396 1.00 93.38 88 PHE A O 1
ATOM 686 N N . ILE A 1 89 ? 2.414 -0.093 -4.113 1.00 92.62 89 ILE A N 1
ATOM 687 C CA . ILE A 1 89 ? 1.340 0.858 -3.809 1.00 92.62 89 ILE A CA 1
ATOM 688 C C . ILE A 1 89 ? -0.017 0.148 -3.874 1.00 92.62 89 ILE A C 1
ATOM 690 O O . ILE A 1 89 ? -0.795 0.243 -2.929 1.00 92.62 89 ILE A O 1
ATOM 694 N N . SER A 1 90 ? -0.257 -0.645 -4.923 1.00 90.62 90 SER A N 1
ATOM 695 C CA . SER A 1 90 ? -1.506 -1.402 -5.081 1.00 90.62 90 SER A CA 1
ATOM 696 C C . SER A 1 90 ? -1.727 -2.414 -3.953 1.00 90.62 90 SER A C 1
ATOM 698 O O . SER A 1 90 ? -2.839 -2.551 -3.453 1.00 90.62 90 SER A O 1
ATOM 700 N N . GLU A 1 91 ? -0.682 -3.122 -3.514 1.00 88.44 91 GLU A N 1
ATOM 701 C CA . GLU A 1 91 ? -0.789 -4.041 -2.374 1.00 88.44 91 GLU A CA 1
ATOM 702 C C . GLU A 1 91 ? -1.010 -3.309 -1.048 1.00 88.44 91 GLU A C 1
ATOM 704 O O . GLU A 1 91 ? -1.743 -3.819 -0.200 1.00 88.44 91 GLU A O 1
ATOM 709 N N . LEU A 1 92 ? -0.404 -2.133 -0.853 1.00 87.25 92 LEU A N 1
ATOM 710 C CA . LEU A 1 92 ? -0.679 -1.300 0.317 1.00 87.25 92 LEU A CA 1
ATOM 711 C C . LEU A 1 92 ? -2.136 -0.841 0.320 1.00 87.25 92 LEU A C 1
ATOM 713 O O . LEU A 1 92 ? -2.794 -0.968 1.347 1.00 87.25 92 LEU A O 1
ATOM 717 N N . ASP A 1 93 ? -2.662 -0.399 -0.820 1.00 86.00 93 ASP A N 1
ATOM 718 C CA . ASP A 1 93 ? -4.067 -0.013 -0.934 1.00 86.00 93 ASP A CA 1
ATOM 719 C C . ASP A 1 93 ? -5.017 -1.180 -0.672 1.00 86.00 93 ASP A C 1
ATOM 721 O O . ASP A 1 93 ? -5.886 -1.090 0.195 1.00 86.00 93 ASP A O 1
ATOM 725 N N . ARG A 1 94 ? -4.774 -2.332 -1.295 1.00 83.31 94 ARG A N 1
ATOM 726 C CA . ARG A 1 94 ? -5.587 -3.534 -1.078 1.00 83.31 94 ARG A CA 1
ATOM 727 C C . ARG A 1 94 ? -5.597 -3.992 0.388 1.00 83.31 94 ARG A C 1
ATOM 729 O O . ARG A 1 94 ? -6.582 -4.543 0.876 1.00 83.31 94 ARG A O 1
ATOM 736 N N . ARG A 1 95 ? -4.482 -3.834 1.105 1.00 78.31 95 ARG A N 1
ATOM 737 C CA . ARG A 1 95 ? -4.338 -4.322 2.489 1.00 78.31 95 ARG A CA 1
ATOM 738 C C . ARG A 1 95 ? -4.760 -3.311 3.543 1.00 78.31 95 ARG A C 1
ATOM 740 O O . ARG A 1 95 ? -5.117 -3.733 4.635 1.00 78.31 95 ARG A O 1
ATOM 747 N N . PHE A 1 96 ? -4.682 -2.018 3.247 1.00 74.56 96 PHE A N 1
ATOM 748 C CA . PHE A 1 96 ? -4.791 -0.964 4.258 1.00 74.56 96 PHE A CA 1
ATOM 749 C C . PHE A 1 96 ? -5.727 0.188 3.878 1.00 74.56 96 PHE A C 1
ATOM 751 O O . PHE A 1 96 ? -6.018 1.030 4.719 1.00 74.56 96 PHE A O 1
ATOM 758 N N . THR A 1 97 ? -6.201 0.245 2.640 1.00 68.06 97 THR A N 1
ATOM 759 C CA . THR A 1 97 ? -7.229 1.201 2.213 1.00 68.06 97 THR A CA 1
ATOM 760 C C . THR A 1 97 ? -8.568 0.481 2.035 1.00 68.06 97 THR A C 1
ATOM 762 O O . THR A 1 97 ? -9.589 1.001 2.468 1.00 68.06 97 THR A O 1
ATOM 765 N N . ASP A 1 98 ? -8.557 -0.750 1.506 1.00 60.59 98 ASP A N 1
ATOM 766 C CA . ASP A 1 98 ? -9.777 -1.556 1.328 1.00 60.59 98 ASP A CA 1
ATOM 767 C C . ASP A 1 98 ? -10.182 -2.348 2.591 1.00 60.59 98 ASP A C 1
ATOM 769 O O . ASP A 1 98 ? -11.361 -2.617 2.794 1.00 60.59 98 ASP A O 1
ATOM 773 N N . ASN A 1 99 ? -9.235 -2.695 3.477 1.00 63.72 99 ASN A N 1
ATOM 774 C CA . ASN A 1 99 ? -9.511 -3.335 4.780 1.00 63.72 99 ASN A CA 1
ATOM 775 C C . ASN A 1 99 ? -9.566 -2.300 5.915 1.00 63.72 99 ASN A C 1
ATOM 777 O O . ASN A 1 99 ? -8.826 -2.379 6.902 1.00 63.72 99 ASN A O 1
ATOM 781 N N . ASP A 1 100 ? -10.434 -1.304 5.755 1.00 66.81 100 ASP A N 1
ATOM 782 C CA . ASP A 1 100 ? -10.570 -0.195 6.703 1.00 66.81 100 ASP A CA 1
ATOM 783 C C . ASP A 1 100 ? -11.059 -0.670 8.087 1.00 66.81 100 ASP A C 1
ATOM 785 O O . ASP A 1 100 ? -10.699 -0.094 9.107 1.00 66.81 100 ASP A O 1
ATOM 789 N N . GLU A 1 101 ? -11.802 -1.780 8.160 1.00 72.31 101 GLU A N 1
ATOM 790 C CA . GLU A 1 101 ? -12.336 -2.330 9.416 1.00 72.31 101 GLU A CA 1
ATOM 791 C C . GLU A 1 101 ? -11.237 -2.745 10.404 1.00 72.31 101 GLU A C 1
ATOM 793 O O . GLU A 1 101 ? -11.279 -2.350 11.567 1.00 72.31 101 GLU A O 1
ATOM 798 N N . LEU A 1 102 ? -10.198 -3.456 9.951 1.00 74.69 102 LEU A N 1
ATOM 799 C CA . LEU A 1 102 ? -9.095 -3.874 10.824 1.00 74.69 102 LEU A CA 1
ATOM 800 C C . LEU A 1 102 ? -8.267 -2.672 11.302 1.00 74.69 102 LEU A C 1
ATOM 802 O O . LEU A 1 102 ? -7.868 -2.601 12.463 1.00 74.69 102 LEU A O 1
ATOM 806 N N . LEU A 1 103 ? -8.003 -1.707 10.419 1.00 73.31 103 LEU A N 1
ATOM 807 C CA . LEU A 1 103 ? -7.255 -0.500 10.778 1.00 73.31 103 LEU A CA 1
ATOM 808 C C . LEU A 1 103 ? -8.043 0.435 11.692 1.00 73.31 103 LEU A C 1
ATOM 810 O O . LEU A 1 103 ? -7.455 1.034 12.596 1.00 73.31 103 LEU A O 1
ATOM 814 N N . ASN A 1 104 ? -9.353 0.545 11.483 1.00 76.50 104 ASN A N 1
ATOM 815 C CA . ASN A 1 104 ? -10.247 1.263 12.380 1.00 76.50 104 ASN A CA 1
ATOM 816 C C . ASN A 1 104 ? -10.328 0.556 13.732 1.00 76.50 104 ASN A C 1
ATOM 818 O O . ASN A 1 104 ? -10.236 1.221 14.763 1.00 76.50 104 ASN A O 1
ATOM 822 N N . ALA A 1 105 ? -10.379 -0.775 13.747 1.00 81.44 105 ALA A N 1
ATOM 823 C CA . ALA A 1 105 ? -10.343 -1.553 14.972 1.00 81.44 105 ALA A CA 1
ATOM 824 C C . ALA A 1 105 ? -9.043 -1.363 15.769 1.00 81.44 105 ALA A C 1
ATOM 826 O O . ALA A 1 105 ? -9.091 -1.225 16.989 1.00 81.44 105 ALA A O 1
ATOM 827 N N . ILE A 1 106 ? -7.886 -1.252 15.100 1.00 82.19 106 ILE A N 1
ATOM 828 C CA . ILE A 1 106 ? -6.589 -0.981 15.752 1.00 82.19 106 ILE A CA 1
ATOM 829 C C . ILE A 1 106 ? -6.626 0.305 16.598 1.00 82.19 106 ILE A C 1
ATOM 831 O O . ILE A 1 106 ? -5.942 0.387 17.620 1.00 82.19 106 ILE A O 1
ATOM 835 N N . GLN A 1 107 ? -7.448 1.296 16.234 1.00 81.31 107 GLN A N 1
ATOM 836 C CA . GLN A 1 107 ? -7.592 2.525 17.022 1.00 81.31 107 GLN A CA 1
ATOM 837 C C . GLN A 1 107 ? -8.198 2.287 18.411 1.00 81.31 107 GLN A C 1
ATOM 839 O O . GLN A 1 107 ? -7.984 3.118 19.292 1.00 81.31 107 GLN A O 1
ATOM 844 N N . ALA A 1 108 ? -8.915 1.177 18.619 1.00 85.94 108 ALA A N 1
ATOM 845 C CA . ALA A 1 108 ? -9.456 0.805 19.923 1.00 85.94 108 ALA A CA 1
ATOM 846 C C . ALA A 1 108 ? -8.401 0.250 20.888 1.00 85.94 108 ALA A C 1
ATOM 848 O O . ALA A 1 108 ? -8.619 0.257 22.097 1.00 85.94 108 ALA A O 1
ATOM 849 N N . PHE A 1 109 ? -7.237 -0.157 20.379 1.00 83.81 109 PHE A N 1
ATOM 850 C CA . PHE A 1 109 ? -6.138 -0.698 21.181 1.00 83.81 109 PHE A CA 1
ATOM 851 C C . PHE A 1 109 ? -5.063 0.346 21.527 1.00 83.81 109 PHE A C 1
ATOM 853 O O . PHE A 1 109 ? -4.173 0.071 22.328 1.00 83.81 109 PHE A O 1
ATOM 860 N N . ASP A 1 110 ? -5.114 1.542 20.931 1.00 81.62 110 ASP A N 1
ATOM 861 C CA . ASP A 1 110 ? -4.146 2.618 21.174 1.00 81.62 110 ASP A CA 1
ATOM 862 C C . ASP A 1 110 ? -4.638 3.519 22.317 1.00 81.62 110 ASP A C 1
ATOM 864 O O . ASP A 1 110 ? -5.612 4.244 22.152 1.00 81.62 110 ASP A O 1
ATOM 868 N N . CYS A 1 111 ? -3.965 3.507 23.472 1.00 78.81 111 CYS A N 1
ATOM 869 C CA . CYS A 1 111 ? -4.348 4.303 24.649 1.00 78.81 111 CYS A CA 1
ATOM 870 C C . CYS A 1 111 ? -4.276 5.823 24.435 1.00 78.81 111 CYS A C 1
ATOM 872 O O . CYS A 1 111 ? -4.839 6.584 25.217 1.00 78.81 111 CYS A O 1
ATOM 874 N N . SER A 1 112 ? -3.584 6.275 23.387 1.00 77.25 112 SER A N 1
ATOM 875 C CA . SER A 1 112 ? -3.524 7.692 23.012 1.00 77.25 112 SER A CA 1
ATOM 876 C C . SER A 1 112 ? -4.627 8.084 22.024 1.00 77.25 112 SER A C 1
ATOM 878 O O . SER A 1 112 ? -4.762 9.258 21.683 1.00 77.25 112 SER A O 1
ATOM 880 N N . SER A 1 113 ? -5.395 7.110 21.530 1.00 80.88 113 SER A N 1
ATOM 881 C CA . SER A 1 113 ? -6.497 7.329 20.602 1.00 80.88 113 SER A CA 1
ATOM 882 C C . SER A 1 113 ? -7.755 7.782 21.348 1.00 80.88 113 SER A C 1
ATOM 884 O O . SER A 1 113 ? -8.100 7.197 22.375 1.00 80.88 113 SER A O 1
ATOM 886 N N . PRO A 1 114 ? -8.527 8.742 20.806 1.00 82.25 114 PRO A N 1
ATOM 887 C CA . PRO A 1 114 ? -9.850 9.070 21.343 1.00 82.25 114 PRO A CA 1
ATOM 888 C C . PRO A 1 114 ? -10.832 7.890 21.247 1.00 82.25 114 PRO A C 1
ATOM 890 O O . PRO A 1 114 ? -11.849 7.872 21.936 1.00 82.25 114 PRO A O 1
ATOM 893 N N . HIS A 1 115 ? -10.523 6.897 20.409 1.00 84.56 115 HIS A N 1
ATOM 894 C CA . HIS A 1 115 ? -11.309 5.679 20.237 1.00 84.56 115 HIS A CA 1
ATOM 895 C C . HIS A 1 115 ? -10.820 4.512 21.101 1.00 84.56 115 HIS A C 1
ATOM 897 O O . HIS A 1 115 ? -11.264 3.389 20.885 1.00 84.56 115 HIS A O 1
ATOM 903 N N . PHE A 1 116 ? -9.926 4.741 22.069 1.00 86.00 116 PHE A N 1
ATOM 904 C CA . PHE A 1 116 ? -9.447 3.687 22.961 1.00 86.00 116 PHE A CA 1
ATOM 905 C C . PHE A 1 116 ? -10.604 2.975 23.687 1.00 86.00 116 PHE A C 1
ATOM 907 O O . PHE A 1 116 ? -11.489 3.621 24.271 1.00 86.00 116 PHE A O 1
ATOM 914 N N . MET A 1 117 ? -10.584 1.638 23.632 1.00 86.50 117 MET A N 1
ATOM 915 C CA . MET A 1 117 ? -11.627 0.739 24.143 1.00 86.50 117 MET A CA 1
ATOM 916 C C . MET A 1 117 ? -13.044 1.060 23.625 1.00 86.50 117 MET A C 1
ATOM 918 O O . MET A 1 117 ? -14.031 0.914 24.343 1.00 86.50 117 MET A O 1
ATOM 922 N N . ASP A 1 118 ? -13.163 1.522 22.377 1.00 88.56 118 ASP A N 1
ATOM 923 C CA . ASP A 1 118 ? -14.440 1.635 21.662 1.00 88.56 118 ASP A CA 1
ATOM 924 C C . ASP A 1 118 ? -14.997 0.231 21.381 1.00 88.56 118 ASP A C 1
ATOM 926 O O . ASP A 1 118 ? -14.413 -0.542 20.620 1.00 88.56 118 ASP A O 1
ATOM 930 N N . VAL A 1 119 ? -16.118 -0.096 22.029 1.00 87.19 119 VAL A N 1
ATOM 931 C CA . VAL A 1 119 ? -16.724 -1.437 22.005 1.00 87.19 119 VAL A CA 1
ATOM 932 C C . VAL A 1 119 ? -17.062 -1.880 20.584 1.00 87.19 119 VAL A C 1
ATOM 934 O O . VAL A 1 119 ? -16.752 -3.005 20.217 1.00 87.19 119 VAL A O 1
ATOM 937 N N . VAL A 1 120 ? -17.597 -0.984 19.750 1.00 87.38 120 VAL A N 1
ATOM 938 C CA . VAL A 1 120 ? -17.987 -1.312 18.368 1.00 87.38 120 VAL A CA 1
ATOM 939 C C . VAL A 1 120 ? -16.764 -1.726 17.549 1.00 87.38 120 VAL A C 1
ATOM 941 O O . VAL A 1 120 ? -16.797 -2.710 16.815 1.00 87.38 120 VAL A O 1
ATOM 944 N N . LYS A 1 121 ? -15.652 -1.004 17.700 1.00 86.81 121 LYS A N 1
ATOM 945 C CA . LYS A 1 121 ? -14.381 -1.316 17.024 1.00 86.81 121 LYS A CA 1
ATOM 946 C C . LYS A 1 121 ? -13.725 -2.588 17.560 1.00 86.81 121 LYS A C 1
ATOM 948 O O . LYS A 1 121 ? -13.123 -3.336 16.792 1.00 86.81 121 LYS A O 1
ATOM 953 N N . MET A 1 122 ? -13.834 -2.841 18.863 1.00 86.81 122 MET A N 1
ATOM 954 C CA . MET A 1 122 ? -13.335 -4.071 19.485 1.00 86.81 122 MET A CA 1
ATOM 955 C C . MET A 1 122 ? -14.143 -5.295 19.045 1.00 86.81 122 MET A C 1
ATOM 957 O O . MET A 1 122 ? -13.556 -6.335 18.766 1.00 86.81 122 MET A O 1
ATOM 961 N N . GLU A 1 123 ? -15.464 -5.169 18.920 1.00 86.69 123 GLU A N 1
ATOM 962 C CA . GLU A 1 123 ? -16.348 -6.224 18.414 1.00 86.69 123 GLU A CA 1
ATOM 963 C C . GLU A 1 123 ? -16.071 -6.538 16.940 1.00 86.69 123 GLU A C 1
ATOM 965 O O . GLU A 1 123 ? -15.968 -7.708 16.580 1.00 86.69 123 GLU A O 1
ATOM 970 N N . GLN A 1 124 ? -15.858 -5.518 16.099 1.00 84.88 124 GLN A N 1
ATOM 971 C CA . GLN A 1 124 ? -15.427 -5.707 14.705 1.00 84.88 124 GLN A CA 1
ATOM 972 C C . GLN A 1 124 ? -14.121 -6.507 14.611 1.00 84.88 124 GLN A C 1
ATOM 974 O O . GLN A 1 124 ? -13.977 -7.370 13.749 1.00 84.88 124 GLN A O 1
ATOM 979 N N . PHE A 1 125 ? -13.172 -6.259 15.518 1.00 84.25 125 PHE A N 1
ATOM 980 C CA . PHE A 1 125 ? -11.962 -7.073 15.609 1.00 84.25 125 PHE A CA 1
ATOM 981 C C . PHE A 1 125 ? -12.251 -8.494 16.090 1.00 84.25 125 PHE A C 1
ATOM 983 O O . PHE A 1 125 ? -11.704 -9.447 15.543 1.00 84.25 125 PHE A O 1
ATOM 990 N N . ALA A 1 126 ? -13.086 -8.639 17.119 1.00 86.12 126 ALA A N 1
ATOM 991 C CA . ALA A 1 126 ? -13.404 -9.924 17.725 1.00 86.12 126 ALA A CA 1
ATOM 992 C C . ALA A 1 126 ? -14.082 -10.882 16.740 1.00 86.12 126 ALA A C 1
ATOM 994 O O . ALA A 1 126 ? -13.728 -12.054 16.716 1.00 86.12 126 ALA A O 1
ATOM 995 N N . GLN A 1 127 ? -14.942 -10.368 15.856 1.00 83.06 127 GLN A N 1
ATOM 996 C CA . GLN A 1 127 ? -15.586 -11.146 14.790 1.00 83.06 127 GLN A CA 1
ATOM 997 C C . GLN A 1 127 ? -14.586 -11.789 13.813 1.00 83.06 127 GLN A C 1
ATOM 999 O O . GLN A 1 127 ? -14.863 -12.846 13.250 1.00 83.06 127 GLN A O 1
ATOM 1004 N N . LEU A 1 128 ? -13.397 -11.202 13.623 1.00 78.75 128 LEU A N 1
ATOM 1005 C CA . LEU A 1 128 ? -12.335 -11.814 12.808 1.00 78.75 128 LEU A CA 1
ATOM 1006 C C . LEU A 1 128 ? -11.727 -13.059 13.475 1.00 78.75 128 LEU A C 1
ATOM 1008 O O . LEU A 1 128 ? -11.062 -13.853 12.809 1.00 78.75 128 LEU A O 1
ATOM 1012 N N . TYR A 1 129 ? -11.943 -13.218 14.781 1.00 80.00 129 TYR A N 1
ATOM 1013 C CA . TYR A 1 129 ? -11.404 -14.279 15.625 1.00 80.00 129 TYR A CA 1
ATOM 1014 C C . TYR A 1 129 ? -12.507 -14.890 16.499 1.00 80.00 129 TYR A C 1
ATOM 1016 O O . TYR A 1 129 ? -12.268 -15.164 17.672 1.00 80.00 129 TYR A O 1
ATOM 1024 N N . ASP A 1 130 ? -13.697 -15.100 15.927 1.00 70.62 130 ASP A N 1
ATOM 1025 C CA . ASP A 1 130 ? -14.948 -15.477 16.618 1.00 70.62 130 ASP A CA 1
ATOM 1026 C C . ASP A 1 130 ? -14.813 -16.710 17.544 1.00 70.62 130 ASP A C 1
ATOM 1028 O O . ASP A 1 130 ? -15.546 -16.862 18.516 1.00 70.62 130 ASP A O 1
ATOM 1032 N N . GLU A 1 131 ? -13.834 -17.585 17.291 1.00 75.19 131 GLU A N 1
ATOM 1033 C CA . GLU A 1 131 ? -13.540 -18.761 18.125 1.00 75.19 131 GLU A CA 1
ATOM 1034 C C . GLU A 1 131 ? -12.649 -18.466 19.350 1.00 75.19 131 GLU A C 1
ATOM 1036 O O . GLU A 1 131 ? -12.562 -19.287 20.263 1.00 75.19 131 GLU A O 1
ATOM 1041 N N . LEU A 1 132 ? -11.952 -17.326 19.378 1.00 77.81 132 LEU A N 1
ATOM 1042 C CA . LEU A 1 132 ? -10.991 -16.959 20.424 1.00 77.81 132 LEU A CA 1
ATOM 1043 C C . LEU A 1 132 ? -11.497 -15.863 21.364 1.00 77.81 132 LEU A C 1
ATOM 1045 O O . LEU A 1 132 ? -10.973 -15.743 22.474 1.00 77.81 132 LEU A O 1
ATOM 1049 N N . ILE A 1 133 ? -12.447 -15.034 20.926 1.00 81.25 133 ILE A N 1
ATOM 1050 C CA . ILE A 1 133 ? -12.879 -13.849 21.673 1.00 81.25 133 ILE A CA 1
ATOM 1051 C C . ILE A 1 133 ? -14.385 -13.913 21.909 1.00 81.25 133 ILE A C 1
ATOM 1053 O O . ILE A 1 133 ? -15.176 -13.800 20.979 1.00 81.25 133 ILE A O 1
ATOM 1057 N N . ASP A 1 134 ? -14.776 -14.033 23.177 1.00 83.12 134 ASP A N 1
ATOM 1058 C CA . ASP A 1 134 ? -16.178 -13.959 23.580 1.00 83.12 134 ASP A CA 1
ATOM 1059 C C . ASP A 1 134 ? -16.679 -12.510 23.495 1.00 83.12 134 ASP A C 1
ATOM 1061 O O . ASP A 1 134 ? -16.400 -11.668 24.355 1.00 83.12 134 ASP A O 1
ATOM 1065 N N . THR A 1 135 ? -17.435 -12.221 22.438 1.00 80.19 135 THR A N 1
ATOM 1066 C CA . THR A 1 135 ? -18.033 -10.905 22.186 1.00 80.19 135 THR A CA 1
ATOM 1067 C C . THR A 1 135 ? -19.054 -10.501 23.248 1.00 80.19 135 THR A C 1
ATOM 1069 O O . THR A 1 135 ? -19.224 -9.307 23.495 1.00 80.19 135 THR A O 1
ATOM 1072 N N . THR A 1 136 ? -19.688 -11.456 23.939 1.00 80.81 136 THR A N 1
ATOM 1073 C CA . THR A 1 136 ? -20.669 -11.156 24.995 1.00 80.81 136 THR A CA 1
ATOM 1074 C C . THR A 1 136 ? -20.003 -10.584 26.245 1.00 80.81 136 THR A C 1
ATOM 1076 O O . THR A 1 136 ? -20.545 -9.683 26.889 1.00 80.81 136 THR A O 1
ATOM 1079 N N . LEU A 1 137 ? -18.794 -11.060 26.552 1.00 85.81 137 LEU A N 1
ATOM 1080 C CA . LEU A 1 137 ? -17.995 -10.614 27.689 1.00 85.81 137 LEU A CA 1
ATOM 1081 C C . LEU A 1 137 ? -17.122 -9.396 27.349 1.00 85.81 137 LEU A C 1
ATOM 1083 O O . LEU A 1 137 ? -16.788 -8.601 28.227 1.00 85.81 137 LEU A O 1
ATOM 1087 N N . LEU A 1 138 ? -16.775 -9.217 26.074 1.00 86.88 138 LEU A N 1
ATOM 1088 C CA . LEU A 1 138 ? -15.903 -8.141 25.608 1.00 86.88 138 LEU A CA 1
ATOM 1089 C C . LEU A 1 138 ? -16.421 -6.750 25.995 1.00 86.88 138 LEU A C 1
ATOM 1091 O O . LEU A 1 138 ? -15.659 -5.921 26.489 1.00 86.88 138 LEU A O 1
ATOM 1095 N N . SER A 1 139 ? -17.722 -6.500 25.828 1.00 85.38 139 SER A N 1
ATOM 1096 C CA . SER A 1 139 ? -18.318 -5.195 26.135 1.00 85.38 139 SER A CA 1
ATOM 1097 C C . SER A 1 139 ? -18.174 -4.823 27.613 1.00 85.38 139 SER A C 1
ATOM 1099 O O . SER A 1 139 ? -17.761 -3.703 27.933 1.00 85.38 139 SER A O 1
ATOM 1101 N N . SER A 1 140 ? -18.447 -5.754 28.533 1.00 85.38 140 SER A N 1
ATOM 1102 C CA . SER A 1 140 ? -18.307 -5.495 29.971 1.00 85.38 140 SER A CA 1
ATOM 1103 C C . SER A 1 140 ? -16.839 -5.312 30.366 1.00 85.38 140 SER A C 1
ATOM 1105 O O . SER A 1 140 ? -16.519 -4.368 31.089 1.00 85.38 140 SER A O 1
ATOM 1107 N N . GLN A 1 141 ? -15.932 -6.123 29.811 1.00 87.19 141 GLN A N 1
ATOM 1108 C CA . GLN A 1 141 ? -14.489 -5.990 30.024 1.00 87.19 141 GLN A CA 1
ATOM 1109 C C . GLN A 1 141 ? -13.948 -4.640 29.543 1.00 87.19 141 GLN A C 1
ATOM 1111 O O . GLN A 1 141 ? -13.185 -4.004 30.270 1.00 87.19 141 GLN A O 1
ATOM 1116 N N . CYS A 1 142 ? -14.367 -4.164 28.365 1.00 87.56 142 CYS A N 1
ATOM 1117 C CA . CYS A 1 142 ? -13.987 -2.847 27.854 1.00 87.56 142 CYS A CA 1
ATOM 1118 C C . CYS A 1 142 ? -14.437 -1.724 28.797 1.00 87.56 142 CYS A C 1
ATOM 1120 O O . CYS A 1 142 ? -13.643 -0.838 29.109 1.00 87.56 142 CYS A O 1
ATOM 1122 N N . HIS A 1 143 ? -15.679 -1.765 29.290 1.00 84.44 143 HIS A N 1
ATOM 1123 C CA . HIS A 1 143 ? -16.189 -0.747 30.213 1.00 84.44 143 HIS A CA 1
ATOM 1124 C C . HIS A 1 143 ? -15.436 -0.746 31.546 1.00 84.44 143 HIS A C 1
ATOM 1126 O O . HIS A 1 143 ? -15.015 0.314 32.010 1.00 84.44 143 HIS A O 1
ATOM 1132 N N . THR A 1 144 ? -15.231 -1.920 32.151 1.00 85.56 144 THR A N 1
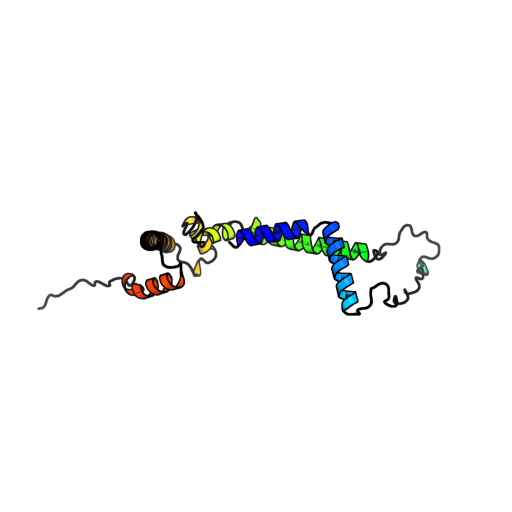ATOM 1133 C CA . THR A 1 144 ? -14.512 -2.038 33.425 1.00 85.56 144 THR A CA 1
ATOM 1134 C C . THR A 1 144 ? -13.059 -1.596 33.285 1.00 85.56 144 THR A C 1
ATOM 1136 O O . THR A 1 144 ? -12.581 -0.809 34.100 1.00 85.56 144 THR A O 1
ATOM 1139 N N . ALA A 1 145 ? -12.363 -2.049 32.240 1.00 84.88 145 ALA A N 1
ATOM 1140 C CA . ALA A 1 145 ? -10.969 -1.691 32.015 1.00 84.88 145 ALA A CA 1
ATOM 1141 C C . ALA A 1 145 ? -10.801 -0.192 31.722 1.00 84.88 145 ALA A C 1
ATOM 1143 O O . ALA A 1 145 ? -9.883 0.433 32.251 1.00 84.88 145 ALA A O 1
ATOM 1144 N N . LYS A 1 146 ? -11.716 0.408 30.950 1.00 83.69 146 LYS A N 1
ATOM 1145 C CA . LYS A 1 146 ? -11.704 1.848 30.672 1.00 83.69 146 LYS A CA 1
ATOM 1146 C C . LYS A 1 146 ? -11.937 2.674 31.935 1.00 83.69 146 LYS A C 1
ATOM 1148 O O . LYS A 1 146 ? -11.167 3.589 32.203 1.00 83.69 146 LYS A O 1
ATOM 1153 N N . ALA A 1 147 ? -12.935 2.313 32.743 1.00 83.12 147 ALA A N 1
ATOM 1154 C CA . ALA A 1 147 ? -13.211 2.986 34.013 1.00 83.12 147 ALA A CA 1
ATOM 1155 C C . ALA A 1 147 ? -12.031 2.880 34.994 1.00 83.12 147 ALA A C 1
ATOM 1157 O O . ALA A 1 147 ? -11.697 3.853 35.665 1.00 83.12 147 ALA A O 1
ATOM 1158 N N . PHE A 1 148 ? -11.379 1.716 35.049 1.00 82.19 148 PHE A N 1
ATOM 1159 C CA . PHE A 1 148 ? -10.204 1.493 35.888 1.00 82.19 148 PHE A CA 1
ATOM 1160 C C . PHE A 1 148 ? -9.008 2.348 35.445 1.00 82.19 148 PHE A C 1
ATOM 1162 O O . PHE A 1 148 ? -8.409 3.040 36.262 1.00 82.19 148 PHE A O 1
ATOM 1169 N N . LEU A 1 149 ? -8.709 2.377 34.144 1.00 80.31 149 LEU A N 1
ATOM 1170 C CA . LEU A 1 149 ? -7.623 3.196 33.601 1.00 80.31 149 LEU A CA 1
ATOM 1171 C C . LEU A 1 149 ? -7.893 4.699 33.761 1.00 80.31 149 LEU A C 1
ATOM 1173 O O . LEU A 1 149 ? -6.972 5.459 34.036 1.00 80.31 149 LEU A O 1
ATOM 1177 N N . GLU A 1 150 ? -9.143 5.147 33.635 1.00 77.50 150 GLU A N 1
ATOM 1178 C CA . GLU A 1 150 ? -9.519 6.545 33.891 1.00 77.50 150 GLU A CA 1
ATOM 1179 C C . GLU A 1 150 ? -9.384 6.944 35.370 1.00 77.50 150 GLU A C 1
ATOM 1181 O O . GLU A 1 150 ? -9.141 8.118 35.661 1.00 77.50 150 GLU A O 1
ATOM 1186 N N . LEU A 1 151 ? -9.547 5.996 36.297 1.00 72.94 151 LEU A N 1
ATOM 1187 C CA . LEU A 1 151 ? -9.280 6.193 37.723 1.00 72.94 151 LEU A CA 1
ATOM 1188 C C . LEU A 1 151 ? -7.771 6.272 37.991 1.00 72.94 151 LEU A C 1
ATOM 1190 O O . LEU A 1 151 ? -7.330 7.232 38.617 1.00 72.94 151 LEU A O 1
ATOM 1194 N N . GLU A 1 152 ? -6.973 5.356 37.434 1.00 64.62 152 GLU A N 1
ATOM 1195 C CA . GLU A 1 152 ? -5.506 5.380 37.566 1.00 64.62 152 GLU A CA 1
ATOM 1196 C C . GLU A 1 152 ? -4.888 6.648 36.947 1.00 64.62 152 GLU A C 1
ATOM 1198 O O . GLU A 1 152 ? -4.035 7.284 37.558 1.00 64.62 152 GLU A O 1
ATOM 1203 N N . MET A 1 153 ? -5.368 7.101 35.782 1.00 61.12 153 MET A N 1
ATOM 1204 C CA . MET A 1 153 ? -4.900 8.349 35.153 1.00 61.12 153 MET A CA 1
ATOM 1205 C C . MET A 1 153 ? -5.277 9.619 35.935 1.00 61.12 153 MET A C 1
ATOM 1207 O O . MET A 1 153 ? -4.728 10.687 35.659 1.00 61.12 153 MET A O 1
ATOM 1211 N N . LYS A 1 154 ? -6.234 9.537 36.870 1.00 59.59 154 LYS A N 1
ATOM 1212 C CA . LYS A 1 154 ? -6.579 10.632 37.790 1.00 59.59 154 LYS A CA 1
ATOM 1213 C C . LYS A 1 154 ? -5.784 10.576 39.093 1.00 59.59 154 LYS A C 1
ATOM 1215 O O . LYS A 1 154 ? -5.648 11.620 39.729 1.00 59.59 154 LYS A O 1
ATOM 1220 N N . GLU A 1 155 ? -5.286 9.404 39.482 1.00 55.44 155 GLU A N 1
ATOM 1221 C CA . GLU A 1 155 ? -4.509 9.207 40.712 1.00 55.44 155 GLU A CA 1
ATOM 1222 C C . GLU A 1 155 ? -2.991 9.339 40.502 1.00 55.44 155 GLU A C 1
ATOM 1224 O O . GLU A 1 155 ? -2.316 9.791 41.423 1.00 55.44 155 GLU A O 1
ATOM 1229 N N . ASP A 1 156 ? -2.463 9.083 39.298 1.00 45.81 156 ASP A N 1
ATOM 1230 C CA . ASP A 1 156 ? -1.029 9.197 39.000 1.00 45.81 156 ASP A CA 1
ATOM 1231 C C . ASP A 1 156 ? -0.711 10.264 37.939 1.00 45.81 156 ASP A C 1
ATOM 1233 O O . ASP A 1 156 ? -0.867 10.074 36.731 1.00 45.81 156 ASP A O 1
ATOM 1237 N N . VAL A 1 157 ? -0.185 11.399 38.411 1.00 47.84 157 VAL A N 1
ATOM 1238 C CA . VAL A 1 157 ? 0.534 12.388 37.588 1.00 47.84 157 VAL A CA 1
ATOM 1239 C C . VAL A 1 157 ? 2.030 12.044 37.464 1.00 47.84 157 VAL A C 1
ATOM 1241 O O . VAL A 1 157 ? 2.715 12.689 36.678 1.00 47.84 157 VAL A O 1
ATOM 1244 N N . GLU A 1 158 ? 2.566 11.025 38.149 1.00 47.03 158 GLU A N 1
ATOM 1245 C CA . GLU A 1 158 ? 4.032 10.860 38.244 1.00 47.03 158 GLU A CA 1
ATOM 1246 C C . GLU A 1 158 ? 4.627 9.494 37.865 1.00 47.03 158 GLU A C 1
ATOM 1248 O O . GLU A 1 158 ? 5.822 9.462 37.591 1.00 47.03 158 GLU A O 1
ATOM 1253 N N . GLU A 1 159 ? 3.884 8.389 37.739 1.00 46.12 159 GLU A N 1
ATOM 1254 C CA . GLU A 1 159 ? 4.520 7.110 37.368 1.00 46.12 159 GLU A CA 1
ATOM 1255 C C . GLU A 1 159 ? 4.061 6.563 36.010 1.00 46.12 159 GLU A C 1
ATOM 1257 O O . GLU A 1 159 ? 2.884 6.397 35.697 1.00 46.12 159 GLU A O 1
ATOM 1262 N N . GLU A 1 160 ? 5.054 6.351 35.148 1.00 45.03 160 GLU A N 1
ATOM 1263 C CA . GLU A 1 160 ? 4.932 6.045 33.733 1.00 45.03 160 GLU A CA 1
ATOM 1264 C C . GLU A 1 160 ? 3.974 4.887 33.417 1.00 45.03 160 GLU A C 1
ATOM 1266 O O . GLU A 1 160 ? 3.980 3.827 34.042 1.00 45.03 160 GLU A O 1
ATOM 1271 N N . LYS A 1 161 ? 3.226 5.102 32.328 1.00 52.81 161 LYS A N 1
ATOM 1272 C CA . LYS A 1 161 ? 2.258 4.233 31.639 1.00 52.81 161 LYS A CA 1
ATOM 1273 C C . LYS A 1 161 ? 2.823 2.858 31.257 1.00 52.81 161 LYS A C 1
ATOM 1275 O O . LYS A 1 161 ? 2.964 2.537 30.075 1.00 52.81 161 LYS A O 1
ATOM 1280 N N . ASN A 1 162 ? 3.145 2.019 32.230 1.00 56.50 162 ASN A N 1
ATOM 1281 C CA . ASN A 1 162 ? 3.645 0.684 31.969 1.00 56.50 162 ASN A CA 1
ATOM 1282 C C . ASN A 1 162 ? 2.475 -0.301 31.973 1.00 56.50 162 ASN A C 1
ATOM 1284 O O . ASN A 1 162 ? 2.051 -0.803 33.011 1.00 56.50 162 ASN A O 1
ATOM 1288 N N . ILE A 1 163 ? 1.957 -0.592 30.778 1.00 63.66 163 ILE A N 1
ATOM 1289 C CA . ILE A 1 163 ? 0.877 -1.565 30.533 1.00 63.66 163 ILE A CA 1
ATOM 1290 C C . ILE A 1 163 ? 1.185 -2.920 31.202 1.00 63.66 163 ILE A C 1
ATOM 1292 O O . ILE A 1 163 ? 0.281 -3.617 31.657 1.00 63.66 163 ILE A O 1
ATOM 1296 N N . MET A 1 164 ? 2.468 -3.273 31.336 1.00 59.09 164 MET A N 1
ATOM 1297 C CA . MET A 1 164 ? 2.911 -4.480 32.039 1.00 59.09 164 MET A CA 1
ATOM 1298 C C . MET A 1 164 ? 2.585 -4.460 33.537 1.00 59.09 164 MET A C 1
ATOM 1300 O O . MET A 1 164 ? 2.255 -5.504 34.100 1.00 59.09 164 MET A O 1
ATOM 1304 N N . LEU A 1 165 ? 2.645 -3.295 34.184 1.00 66.31 165 LEU A N 1
ATOM 1305 C CA . LEU A 1 165 ? 2.310 -3.143 35.598 1.00 66.31 165 LEU A CA 1
ATOM 1306 C C . LEU A 1 165 ? 0.798 -3.285 35.810 1.00 66.31 165 LEU A C 1
ATOM 1308 O O . LEU A 1 165 ? 0.376 -4.054 36.675 1.00 66.31 165 LEU A O 1
ATOM 1312 N N . ALA A 1 166 ? -0.003 -2.646 34.950 1.00 62.03 166 ALA A N 1
ATOM 1313 C CA . ALA A 1 166 ? -1.460 -2.772 34.953 1.00 62.03 166 ALA A CA 1
ATOM 1314 C C . ALA A 1 166 ? -1.908 -4.229 34.720 1.00 62.03 166 ALA A C 1
ATOM 1316 O O . ALA A 1 166 ? -2.704 -4.772 35.485 1.00 62.03 166 ALA A O 1
ATOM 1317 N N . LEU A 1 167 ? -1.321 -4.923 33.735 1.00 66.19 167 LEU A N 1
ATOM 1318 C CA . LEU A 1 167 ? -1.608 -6.339 33.465 1.00 66.19 167 LEU A CA 1
ATOM 1319 C C . LEU A 1 167 ? -1.195 -7.267 34.615 1.00 66.19 167 LEU A C 1
ATOM 1321 O O . LEU A 1 167 ? -1.880 -8.254 34.891 1.00 66.19 167 LEU A O 1
ATOM 1325 N N . THR A 1 168 ? -0.086 -6.973 35.295 1.00 69.62 168 THR A N 1
ATOM 1326 C CA . THR A 1 168 ? 0.371 -7.772 36.441 1.00 69.62 168 THR A CA 1
ATOM 1327 C C . THR A 1 168 ? -0.573 -7.600 37.632 1.00 69.62 168 THR A C 1
ATOM 1329 O O . THR A 1 168 ? -0.939 -8.592 38.261 1.00 69.62 168 THR A O 1
ATOM 1332 N N . ARG A 1 169 ? -1.054 -6.376 37.889 1.00 65.81 169 ARG A N 1
ATOM 1333 C CA . ARG A 1 169 ? -2.050 -6.098 38.938 1.00 65.81 169 ARG A CA 1
ATOM 1334 C C . ARG A 1 169 ? -3.406 -6.743 38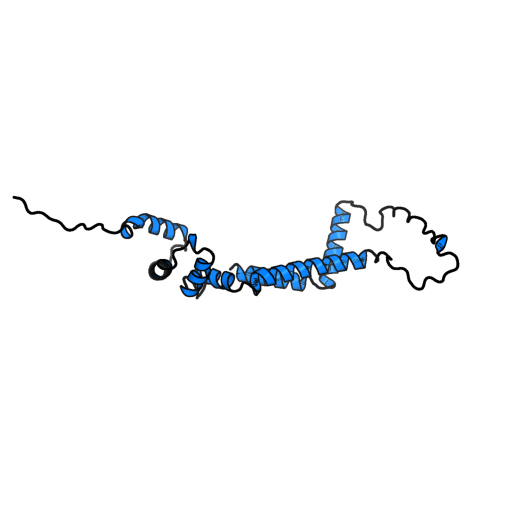.634 1.00 65.81 169 ARG A C 1
ATOM 1336 O O . ARG A 1 169 ? -3.961 -7.420 39.499 1.00 65.81 169 ARG A O 1
ATOM 1343 N N . LEU A 1 170 ? -3.883 -6.659 37.391 1.00 65.50 170 LEU A N 1
ATOM 1344 C CA . LEU A 1 170 ? -5.113 -7.338 36.956 1.00 65.50 170 LEU A CA 1
ATOM 1345 C C . LEU A 1 170 ? -5.042 -8.857 37.171 1.00 65.50 170 LEU A C 1
ATOM 1347 O O . LEU A 1 170 ? -5.993 -9.458 37.666 1.00 65.50 170 LEU A O 1
ATOM 1351 N N . LYS A 1 171 ? -3.888 -9.479 36.894 1.00 65.94 171 LYS A N 1
ATOM 1352 C CA . LYS A 1 171 ? -3.672 -10.910 37.169 1.00 65.94 171 LYS A CA 1
ATOM 1353 C C . LYS A 1 171 ? -3.704 -11.245 38.659 1.00 65.94 171 LYS A C 1
ATOM 1355 O O . LYS A 1 171 ? -4.243 -12.286 39.024 1.00 65.94 171 LYS A O 1
ATOM 1360 N N . THR A 1 172 ? -3.172 -10.382 39.527 1.00 68.94 172 THR A N 1
ATOM 1361 C CA . THR A 1 172 ? -3.240 -10.605 40.984 1.00 68.94 172 THR A CA 1
ATOM 1362 C C . THR A 1 172 ? -4.660 -10.500 41.541 1.00 68.94 172 THR A C 1
ATOM 1364 O O . THR A 1 172 ? -4.964 -11.121 42.555 1.00 68.94 172 THR A O 1
ATOM 1367 N N . MET A 1 173 ? -5.549 -9.785 40.848 1.00 60.91 173 MET A N 1
ATOM 1368 C CA . MET A 1 173 ? -6.958 -9.635 41.219 1.00 60.91 173 MET A CA 1
ATOM 1369 C C . MET A 1 173 ? -7.880 -10.669 40.560 1.00 60.91 173 MET A C 1
ATOM 1371 O O . MET A 1 173 ? -9.092 -10.577 40.715 1.00 60.91 173 MET A O 1
ATOM 1375 N N . SER A 1 174 ? -7.335 -11.702 39.903 1.00 52.78 174 SER A N 1
ATOM 1376 C CA . SER A 1 174 ? -8.090 -12.844 39.355 1.00 52.78 174 SER A CA 1
ATOM 1377 C C . SER A 1 174 ? -9.058 -13.492 40.360 1.00 52.78 174 SER A C 1
ATOM 1379 O O . SER A 1 174 ? -10.029 -14.112 39.940 1.00 52.78 174 SER A O 1
ATOM 1381 N N . VAL A 1 175 ? -8.820 -13.342 41.668 1.00 52.19 175 VAL A N 1
ATOM 1382 C CA . VAL A 1 175 ? -9.696 -13.837 42.745 1.00 52.19 175 VAL A CA 1
ATOM 1383 C C . VAL A 1 175 ? -11.017 -13.054 42.834 1.00 52.19 175 VAL A C 1
ATOM 1385 O O . VAL A 1 175 ? -12.024 -13.607 43.254 1.00 52.19 175 VAL A O 1
ATOM 1388 N N . ALA A 1 176 ? -11.059 -11.793 42.392 1.00 52.50 176 ALA A N 1
ATOM 1389 C CA . ALA A 1 176 ? -12.293 -11.001 42.337 1.00 52.50 176 ALA A CA 1
ATOM 1390 C C . ALA A 1 176 ? -13.218 -11.400 41.168 1.00 52.50 176 ALA A C 1
ATOM 1392 O O . ALA A 1 176 ? -14.355 -10.939 41.105 1.00 52.50 176 ALA A O 1
ATOM 1393 N N . PHE A 1 177 ? -12.724 -12.241 40.250 1.00 54.31 177 PHE A N 1
ATOM 1394 C CA . PHE A 1 177 ? -13.432 -12.694 39.049 1.00 54.31 177 PHE A CA 1
ATOM 1395 C C . PHE A 1 177 ? -13.752 -14.196 39.060 1.00 54.31 177 PHE A C 1
ATOM 1397 O O . PHE A 1 177 ? -14.429 -14.673 38.154 1.00 54.31 177 PHE A O 1
ATOM 1404 N N . SER A 1 178 ? -13.288 -14.955 40.060 1.00 54.69 178 SER A N 1
ATOM 1405 C CA . SER A 1 178 ? -13.798 -16.305 40.298 1.00 54.69 178 SER A CA 1
ATOM 1406 C C . SER A 1 178 ? -15.138 -16.187 41.015 1.00 54.69 178 SER A C 1
ATOM 1408 O O . SER A 1 178 ? -15.167 -15.784 42.176 1.00 54.69 178 SER A O 1
ATOM 1410 N N . GLU A 1 179 ? -16.224 -16.498 40.306 1.00 47.38 179 GLU A N 1
ATOM 1411 C CA . GLU A 1 179 ? -17.577 -16.624 40.854 1.00 47.38 179 GLU A CA 1
ATOM 1412 C C . GLU A 1 179 ? -17.564 -17.263 42.247 1.00 47.38 179 GLU A C 1
ATOM 1414 O O . GLU A 1 179 ? -17.090 -18.386 42.440 1.00 47.38 179 GLU A O 1
ATOM 1419 N N . SER A 1 180 ? -18.122 -16.544 43.219 1.00 45.19 180 SER A N 1
ATOM 1420 C CA . SER A 1 180 ? -18.526 -17.091 44.504 1.00 45.19 180 SER A CA 1
ATOM 1421 C C . SER A 1 180 ? -19.549 -18.199 44.242 1.00 45.19 180 SER A C 1
ATOM 1423 O O . SER A 1 180 ? -20.720 -17.929 43.977 1.00 45.19 180 SER A O 1
ATOM 1425 N N . GLN A 1 181 ? -19.130 -19.463 44.318 1.00 43.56 181 GLN A N 1
ATOM 1426 C CA . GLN A 1 181 ? -20.054 -20.561 44.591 1.00 43.56 181 GLN A CA 1
ATOM 1427 C C . GLN A 1 181 ? -20.537 -20.431 46.043 1.00 43.56 181 GLN A C 1
ATOM 1429 O O . GLN A 1 181 ? -20.094 -21.157 46.930 1.00 43.56 181 GLN A O 1
ATOM 1434 N N . ASP A 1 182 ? -21.458 -19.500 46.288 1.00 42.75 182 ASP A N 1
ATOM 1435 C CA . ASP A 1 182 ? -22.301 -19.533 47.479 1.00 42.75 182 ASP A CA 1
ATOM 1436 C C . ASP A 1 182 ? -23.397 -20.583 47.244 1.00 42.75 182 ASP A C 1
ATOM 1438 O O . ASP A 1 182 ? -24.479 -20.307 46.724 1.00 42.75 182 ASP A O 1
ATOM 1442 N N . LEU A 1 183 ? -23.089 -21.833 47.594 1.00 42.88 183 LEU A N 1
ATOM 1443 C CA . LEU A 1 183 ? -24.103 -22.860 47.821 1.00 42.88 183 LEU A CA 1
ATOM 1444 C C . LEU A 1 183 ? -24.880 -22.490 49.097 1.00 42.88 183 LEU A C 1
ATOM 1446 O O . LEU A 1 183 ? -24.252 -22.262 50.135 1.00 42.88 183 LEU A O 1
ATOM 1450 N N . PRO A 1 184 ? -26.224 -22.432 49.071 1.00 42.44 184 PRO A N 1
ATOM 1451 C CA . PRO A 1 184 ? -26.991 -22.125 50.265 1.00 42.44 184 PRO A CA 1
ATOM 1452 C C . PRO A 1 184 ? -26.872 -23.266 51.278 1.00 42.44 184 PRO A C 1
ATOM 1454 O O . PRO A 1 184 ? -26.957 -24.447 50.939 1.00 42.44 184 PRO A O 1
ATOM 1457 N N . ALA A 1 185 ? -26.671 -22.875 52.534 1.00 48.62 185 ALA A N 1
ATOM 1458 C CA . ALA A 1 185 ? -26.673 -23.745 53.693 1.00 48.62 185 ALA A CA 1
ATOM 1459 C C . ALA A 1 185 ? -28.009 -24.488 53.812 1.00 48.62 185 ALA A C 1
ATOM 1461 O O . ALA A 1 185 ? -29.051 -23.852 53.961 1.00 48.62 185 ALA A O 1
ATOM 1462 N N . ASP A 1 186 ? -27.958 -25.819 53.832 1.00 38.66 186 ASP A N 1
ATOM 1463 C CA . ASP A 1 186 ? -29.058 -26.644 54.321 1.00 38.66 186 ASP A CA 1
ATOM 1464 C C . ASP A 1 186 ? -28.551 -27.444 55.527 1.00 38.66 186 ASP A C 1
ATOM 1466 O O . ASP A 1 186 ? -28.019 -28.550 55.428 1.00 38.66 186 ASP A O 1
ATOM 1470 N N . HIS A 1 187 ? -28.645 -26.807 56.694 1.00 44.81 187 HIS A N 1
ATOM 1471 C CA . HIS A 1 187 ? -28.663 -27.496 57.974 1.00 44.81 187 HIS A CA 1
ATOM 1472 C C . HIS A 1 187 ? -30.125 -27.650 58.385 1.00 44.81 187 HIS A C 1
ATOM 1474 O O . HIS A 1 187 ? -30.745 -26.683 58.818 1.00 44.81 187 HIS A O 1
ATOM 1480 N N . HIS A 1 188 ? -30.631 -28.880 58.373 1.00 40.94 188 HIS A N 1
ATOM 1481 C CA . HIS A 1 188 ? -31.457 -29.338 59.481 1.00 40.94 188 HIS A CA 1
ATOM 1482 C C . HIS A 1 188 ? -31.242 -30.828 59.746 1.00 40.94 188 HIS A C 1
ATOM 1484 O O . HIS A 1 188 ? -31.640 -31.702 58.982 1.00 40.94 188 HIS A O 1
ATOM 1490 N N . GLU A 1 189 ? -30.592 -31.084 60.879 1.00 43.12 189 GLU A N 1
ATOM 1491 C CA . GLU A 1 189 ? -30.599 -32.354 61.593 1.00 43.12 189 GLU A CA 1
ATOM 1492 C C . GLU A 1 189 ? -32.035 -32.738 61.987 1.00 43.12 189 GLU A C 1
ATOM 1494 O O . GLU A 1 189 ? -32.744 -31.927 62.594 1.00 43.12 189 GLU A O 1
ATOM 1499 N N . ARG A 1 190 ? -32.429 -33.986 61.715 1.00 40.72 190 ARG A N 1
ATOM 1500 C CA . ARG A 1 190 ? -32.777 -35.009 62.723 1.00 40.72 190 ARG A CA 1
ATOM 1501 C C . ARG A 1 190 ? -33.089 -36.352 62.073 1.00 40.72 190 ARG A C 1
ATOM 1503 O O . ARG A 1 190 ? -33.844 -36.365 61.081 1.00 40.72 190 ARG A O 1
#

Organism: Pleuronectes platessa (NCBI:txid8262)